Protein AF-A0A938ITG6-F1 (afdb_monomer_lite)

pLDDT: mean 88.33, std 10.06, range [36.25, 96.5]

Secondary structure (DSSP, 8-state):
------SS-----HHHHHTTTGGGGGGGSSSHHHHHHHHHHHTTPPP---SSPPP----S--HHHHHHHHHHHHHHHHHH-HHHHGGGGGSSHHHHHHHHHHHHHHTT--HHHHHHHHHHHHHHHHHHHHHHHHHTT----TTHHHHHHHHHHHHHHHHHHHHH--EEEETTEEEESHHHHHHH-

Foldseek 3Di:
DPDFQDDDDDDDDQVLQVVCVHQVQLVLAPHSRLSVRVSQVVVVHDDDDDPADDDDPPDDDDPVRVLLVLLLVLLRCCLSPVVVSVCQLVVALVVVLVVQLVVCVVVVHDPVSSVVSNVVSLCVVLVVVVVVCVVNVHDDDPCSSVVSVVVRVCSNVSSVSSVVAFWHADPNDIDGNVVSVVSND

Structure (mmCIF, N/CA/C/O backbone):
data_AF-A0A938ITG6-F1
#
_entry.id   AF-A0A938ITG6-F1
#
loop_
_atom_site.group_PDB
_atom_site.id
_atom_site.type_symbol
_atom_site.label_atom_id
_atom_site.label_alt_id
_atom_site.label_comp_id
_atom_site.label_asym_id
_atom_site.label_entity_id
_atom_site.label_seq_id
_atom_site.pdbx_PDB_ins_code
_atom_site.Cartn_x
_atom_site.Cartn_y
_atom_site.Cartn_z
_atom_site.occupancy
_atom_site.B_iso_or_equiv
_atom_site.auth_seq_id
_atom_site.auth_comp_id
_atom_site.auth_asym_id
_atom_site.auth_atom_id
_atom_site.pdbx_PDB_model_num
ATOM 1 N N . GLY A 1 1 ? -12.998 -14.782 5.469 1.00 57.75 1 GLY A N 1
ATOM 2 C CA . GLY A 1 1 ? -12.086 -14.212 4.440 1.00 57.75 1 GLY A CA 1
ATOM 3 C C . GLY A 1 1 ? -11.091 -13.277 5.109 1.00 57.75 1 GLY A C 1
ATOM 4 O O . GLY A 1 1 ? -11.413 -12.762 6.166 1.00 57.75 1 GLY A O 1
ATOM 5 N N . ALA A 1 2 ? -9.907 -13.019 4.542 1.00 73.38 2 ALA A N 1
ATOM 6 C CA . ALA A 1 2 ? -8.863 -12.203 5.196 1.00 73.38 2 ALA A CA 1
ATOM 7 C C . ALA A 1 2 ? -9.102 -10.674 5.137 1.00 73.38 2 ALA A C 1
ATOM 9 O O . ALA A 1 2 ? -8.156 -9.894 5.176 1.00 73.38 2 ALA A O 1
ATOM 10 N N . ALA A 1 3 ? -10.357 -10.229 5.028 1.00 77.19 3 ALA A N 1
ATOM 11 C CA . ALA A 1 3 ? -10.695 -8.816 4.894 1.00 77.19 3 ALA A CA 1
ATOM 12 C C . ALA A 1 3 ? -10.432 -8.039 6.192 1.00 77.19 3 ALA A C 1
ATOM 14 O O . ALA A 1 3 ? -10.557 -8.582 7.294 1.00 77.19 3 ALA A O 1
ATOM 15 N N . PHE A 1 4 ? -10.084 -6.766 6.042 1.00 83.12 4 PHE A N 1
ATOM 16 C CA . PHE A 1 4 ? -9.853 -5.819 7.128 1.00 83.12 4 PHE A CA 1
ATOM 17 C C . PHE A 1 4 ? -10.943 -4.758 7.088 1.00 83.12 4 PHE A C 1
ATOM 19 O O . PHE A 1 4 ? -11.393 -4.377 6.009 1.00 83.12 4 PHE A O 1
ATOM 26 N N . ALA A 1 5 ? -11.377 -4.292 8.254 1.00 82.38 5 ALA A N 1
ATOM 27 C CA . ALA A 1 5 ? -12.178 -3.085 8.314 1.00 82.38 5 ALA A CA 1
ATOM 28 C C . ALA A 1 5 ? -11.232 -1.926 8.001 1.00 82.38 5 ALA A C 1
ATOM 30 O O . ALA A 1 5 ? -10.166 -1.817 8.603 1.00 82.38 5 ALA A O 1
ATOM 31 N N . GLN A 1 6 ? -11.588 -1.123 7.006 1.00 77.56 6 GLN A N 1
ATOM 32 C CA . GLN A 1 6 ? -10.804 0.031 6.602 1.00 77.56 6 GLN A CA 1
ATOM 33 C C . GLN A 1 6 ? -11.742 1.053 5.977 1.00 77.56 6 GLN A C 1
ATOM 35 O O . GLN A 1 6 ? -12.472 0.749 5.033 1.00 77.56 6 GLN A O 1
ATOM 40 N N . GLY A 1 7 ? -11.693 2.284 6.473 1.00 75.31 7 GLY A N 1
ATOM 41 C CA . GLY A 1 7 ? -12.388 3.401 5.850 1.00 75.31 7 GLY A CA 1
ATOM 42 C C . GLY A 1 7 ? -13.207 4.238 6.817 1.00 75.31 7 GLY A C 1
ATOM 43 O O . GLY A 1 7 ? -13.329 3.952 7.998 1.00 75.31 7 GLY A O 1
ATOM 44 N N . LYS A 1 8 ? -13.772 5.312 6.266 1.00 80.44 8 LYS A N 1
ATOM 45 C CA . LYS A 1 8 ? -14.533 6.315 7.023 1.00 80.44 8 LYS A CA 1
ATOM 46 C C . LYS A 1 8 ? -15.928 5.842 7.432 1.00 80.44 8 LYS A C 1
ATOM 48 O O . LYS A 1 8 ? -16.526 6.426 8.321 1.00 80.44 8 LYS A O 1
ATOM 53 N N . ASN A 1 9 ? -16.456 4.837 6.735 1.00 85.25 9 ASN A N 1
ATOM 54 C CA . ASN A 1 9 ? -17.784 4.292 6.968 1.00 85.25 9 ASN A CA 1
ATOM 55 C C . ASN A 1 9 ? -17.637 2.819 7.323 1.00 85.25 9 ASN A C 1
ATOM 57 O O . ASN A 1 9 ? -17.220 2.015 6.491 1.00 85.25 9 ASN A O 1
ATOM 61 N N . MET A 1 10 ? -17.999 2.482 8.552 1.00 89.69 10 MET A N 1
ATOM 62 C CA . MET A 1 10 ? -18.002 1.121 9.062 1.00 89.69 10 MET A CA 1
ATOM 63 C C . MET A 1 10 ? -19.334 0.873 9.762 1.00 89.69 10 MET A C 1
ATOM 65 O O . MET A 1 10 ? -19.906 1.772 10.379 1.00 89.69 10 MET A O 1
ATOM 69 N N . MET A 1 11 ? -19.859 -0.339 9.615 1.00 90.44 11 MET A N 1
ATOM 70 C CA . MET A 1 11 ? -21.126 -0.743 10.213 1.00 90.44 11 MET A CA 1
ATOM 71 C C . MET A 1 11 ? -20.914 -2.022 11.003 1.00 90.44 11 MET A C 1
ATOM 73 O O . MET A 1 11 ? -20.311 -2.978 10.515 1.00 90.44 11 MET A O 1
ATOM 77 N N . TRP A 1 12 ? -21.468 -2.051 12.208 1.00 91.50 12 TRP A N 1
ATOM 78 C CA . TRP A 1 12 ? -21.420 -3.211 13.085 1.00 91.50 12 TRP A CA 1
ATOM 79 C C . TRP A 1 12 ? -22.831 -3.604 13.478 1.00 91.50 12 TRP A C 1
ATOM 81 O O . TRP A 1 12 ? -23.712 -2.762 13.668 1.00 91.50 12 TRP A O 1
ATOM 91 N N . ARG A 1 13 ? -23.037 -4.904 13.671 1.00 92.00 13 ARG A N 1
ATOM 92 C CA . ARG A 1 13 ? -24.202 -5.366 14.415 1.00 92.00 13 ARG A CA 1
ATOM 93 C C . ARG A 1 13 ? -23.997 -4.994 15.878 1.00 92.00 13 ARG A C 1
ATOM 95 O O . ARG A 1 13 ? -22.997 -5.387 16.476 1.00 92.00 13 ARG A O 1
ATOM 102 N N . ARG A 1 14 ? -24.939 -4.244 16.447 1.00 92.62 14 ARG A N 1
ATOM 103 C CA . ARG A 1 14 ? -24.841 -3.736 17.821 1.00 92.62 14 ARG A CA 1
ATOM 104 C C . ARG A 1 14 ? -24.547 -4.843 18.833 1.00 92.62 14 ARG A C 1
ATOM 106 O O . ARG A 1 14 ? -23.634 -4.700 19.631 1.00 92.62 14 ARG A O 1
ATOM 113 N N . ASP A 1 15 ? -25.250 -5.969 18.735 1.00 93.94 15 ASP A N 1
ATOM 114 C CA . ASP A 1 15 ? -25.055 -7.107 19.637 1.00 93.94 15 ASP A CA 1
ATOM 115 C C . ASP A 1 15 ? -23.641 -7.702 19.558 1.00 93.94 15 ASP A C 1
ATOM 117 O O . ASP A 1 15 ? -23.138 -8.216 20.551 1.00 93.94 15 ASP A O 1
ATOM 121 N N . VAL A 1 16 ? -22.988 -7.629 18.394 1.00 91.94 16 VAL A N 1
ATOM 122 C CA . VAL A 1 16 ? -21.605 -8.093 18.210 1.00 91.94 16 VAL A CA 1
ATOM 123 C C . VAL A 1 16 ? -20.624 -7.158 18.905 1.00 91.94 16 VAL A C 1
ATOM 125 O O . VAL A 1 16 ? -19.704 -7.626 19.573 1.00 91.94 16 VAL A O 1
ATOM 128 N N . LEU A 1 17 ? -20.821 -5.847 18.769 1.00 93.00 17 LEU A N 1
ATOM 129 C CA . LEU A 1 17 ? -19.950 -4.858 19.396 1.00 93.00 17 LEU A CA 1
ATOM 130 C C . LEU A 1 17 ? -20.136 -4.831 20.920 1.00 93.00 17 LEU A C 1
ATOM 132 O O . LEU A 1 17 ? -19.157 -4.780 21.658 1.00 93.00 17 LEU A O 1
ATOM 136 N N . ASP A 1 18 ? -21.375 -4.947 21.402 1.00 94.06 18 ASP A N 1
ATOM 137 C CA . ASP A 1 18 ? -21.689 -4.958 22.835 1.00 94.06 18 ASP A CA 1
ATOM 138 C C . ASP A 1 18 ? -21.016 -6.139 23.557 1.00 94.06 18 ASP A C 1
ATOM 140 O O . ASP A 1 18 ? -20.480 -5.962 24.651 1.00 94.06 18 ASP A O 1
ATOM 144 N N . ARG A 1 19 ? -20.925 -7.317 22.917 1.00 92.50 19 ARG A N 1
ATOM 145 C CA . ARG A 1 19 ? -20.178 -8.473 23.455 1.00 92.50 19 ARG A CA 1
ATOM 146 C C . ARG A 1 19 ? -18.682 -8.216 23.642 1.00 92.50 19 ARG A C 1
ATOM 148 O O . ARG A 1 19 ? -18.062 -8.889 24.457 1.00 92.50 19 ARG A O 1
ATOM 155 N N . ALA A 1 20 ? -18.110 -7.265 22.910 1.00 89.50 20 ALA A N 1
ATOM 156 C CA . ALA A 1 20 ? -16.701 -6.900 23.011 1.00 89.50 20 ALA A CA 1
ATOM 157 C C . ALA A 1 20 ? -16.428 -5.757 24.003 1.00 89.50 20 ALA A C 1
ATOM 159 O O . ALA A 1 20 ? -15.286 -5.328 24.124 1.00 89.50 20 ALA A O 1
ATOM 160 N N . GLY A 1 21 ? -17.452 -5.249 24.700 1.00 90.00 21 GLY A N 1
ATOM 161 C CA . GLY A 1 21 ? -17.341 -4.063 25.561 1.00 90.00 21 GLY A CA 1
ATOM 162 C C . GLY A 1 21 ? -17.923 -2.788 24.943 1.00 90.00 21 GLY A C 1
ATOM 163 O O . GLY A 1 21 ? -17.693 -1.686 25.449 1.00 90.00 21 GLY A O 1
ATOM 164 N N . GLY A 1 22 ? -18.693 -2.921 23.859 1.00 90.81 22 GLY A N 1
ATOM 165 C CA . GLY A 1 22 ? -19.350 -1.810 23.177 1.00 90.81 22 GLY A CA 1
ATOM 166 C C . GLY A 1 22 ? -18.358 -0.909 22.442 1.00 90.81 22 GLY A C 1
ATOM 167 O O . GLY A 1 22 ? -17.245 -1.307 22.111 1.00 90.81 22 GLY A O 1
ATOM 168 N N . ILE A 1 23 ? -18.751 0.343 22.202 1.00 89.94 23 ILE A N 1
ATOM 169 C CA . ILE A 1 23 ? -17.937 1.320 21.454 1.00 89.94 23 ILE A CA 1
ATOM 170 C C . ILE A 1 23 ? -16.557 1.543 22.095 1.00 89.94 23 ILE A C 1
ATOM 172 O O . ILE A 1 23 ? -15.587 1.784 21.386 1.00 89.94 23 ILE A O 1
ATOM 176 N N . ARG A 1 24 ? -16.434 1.406 23.423 1.00 89.56 24 ARG A N 1
ATOM 177 C CA . ARG A 1 24 ? -15.151 1.566 24.131 1.00 89.56 24 ARG A CA 1
ATOM 178 C C . ARG A 1 24 ? -14.096 0.554 23.690 1.00 89.56 24 ARG A C 1
ATOM 180 O O . ARG A 1 24 ? -12.917 0.877 23.731 1.00 89.56 24 ARG A O 1
ATOM 187 N N . ALA A 1 25 ? -14.508 -0.624 23.221 1.00 88.38 25 ALA A N 1
ATOM 188 C CA . ALA A 1 25 ? -13.594 -1.622 22.674 1.00 88.38 25 ALA A CA 1
ATOM 189 C C . ALA A 1 25 ? -12.814 -1.099 21.454 1.00 88.38 25 ALA A C 1
ATOM 191 O O . ALA A 1 25 ? -11.705 -1.555 21.189 1.00 88.38 25 ALA A O 1
ATOM 192 N N . LEU A 1 26 ? -13.368 -0.119 20.729 1.00 87.81 26 LEU A N 1
ATOM 193 C CA . LEU A 1 26 ? -12.733 0.482 19.556 1.00 87.81 26 LEU A CA 1
ATOM 194 C C . LEU A 1 26 ? -11.596 1.449 19.909 1.00 87.81 26 LEU A C 1
ATOM 196 O O . LEU A 1 26 ? -10.804 1.777 19.037 1.00 87.81 26 LEU A O 1
ATOM 200 N N . ALA A 1 27 ? -11.490 1.867 21.174 1.00 86.00 27 ALA A N 1
ATOM 201 C CA . ALA A 1 27 ? -10.390 2.698 21.664 1.00 86.00 27 ALA A CA 1
ATOM 202 C C . ALA A 1 27 ? -9.133 1.882 22.024 1.00 86.00 27 ALA A C 1
ATOM 204 O O . ALA A 1 27 ? -8.164 2.448 22.516 1.00 86.00 27 ALA A O 1
ATOM 205 N N . SER A 1 28 ? -9.152 0.560 21.810 1.00 83.81 28 SER A N 1
ATOM 206 C CA . SER A 1 28 ? -7.998 -0.318 22.054 1.00 83.81 28 SER A CA 1
ATOM 207 C C . SER A 1 28 ? -6.863 -0.133 21.046 1.00 83.81 28 SER A C 1
ATOM 209 O O . SER A 1 28 ? -5.771 -0.628 21.270 1.00 83.81 28 SER A O 1
ATOM 211 N N . GLU A 1 29 ? -7.093 0.574 19.942 1.00 83.81 29 GLU A N 1
ATOM 212 C CA . GLU A 1 29 ? -6.074 0.883 18.941 1.00 83.81 29 GLU A CA 1
ATOM 213 C C . GLU A 1 29 ? -6.141 2.375 18.601 1.00 83.81 29 GLU A C 1
ATOM 215 O O . GLU A 1 29 ? -7.201 2.991 18.715 1.00 83.81 29 GLU A O 1
ATOM 220 N N . ILE A 1 30 ? -5.042 2.942 18.085 1.00 81.06 30 ILE A N 1
ATOM 221 C CA . ILE A 1 30 ? -5.028 4.322 17.549 1.00 81.06 30 ILE A CA 1
ATOM 222 C C . ILE A 1 30 ? -6.084 4.486 16.454 1.00 81.06 30 ILE A C 1
ATOM 224 O O . ILE A 1 30 ? -6.691 5.546 16.303 1.00 81.06 30 ILE A O 1
ATOM 228 N N . ALA A 1 31 ? -6.267 3.434 15.657 1.00 84.25 31 ALA A N 1
ATOM 229 C CA . ALA A 1 31 ? -7.190 3.425 14.545 1.00 84.25 31 ALA A CA 1
ATOM 230 C C . ALA A 1 31 ? -8.410 2.549 14.877 1.00 84.25 31 ALA A C 1
ATOM 232 O O . ALA A 1 31 ? -8.313 1.353 15.139 1.00 84.25 31 ALA A O 1
ATOM 233 N N . GLU A 1 32 ? -9.595 3.148 14.850 1.00 87.19 32 GLU A N 1
ATOM 234 C CA . GLU A 1 32 ? -10.866 2.465 15.124 1.00 87.19 32 GLU A CA 1
ATOM 235 C C . GLU A 1 32 ? -11.149 1.290 14.165 1.00 87.19 32 GLU A C 1
ATOM 237 O O . GLU A 1 32 ? -11.828 0.323 14.526 1.00 87.19 32 GLU A O 1
ATOM 242 N N . ASP A 1 33 ? -10.611 1.338 12.946 1.00 90.00 33 ASP A N 1
ATOM 243 C CA . ASP A 1 33 ? -10.754 0.316 11.908 1.00 90.00 33 ASP A CA 1
ATOM 244 C C . ASP A 1 33 ? -9.882 -0.926 12.192 1.00 90.00 33 ASP A C 1
ATOM 246 O O . ASP A 1 33 ? -10.325 -2.079 12.071 1.00 90.00 33 ASP A O 1
ATOM 250 N N . ALA A 1 34 ? -8.678 -0.695 12.707 1.00 89.25 34 ALA A N 1
ATOM 251 C CA . ALA A 1 34 ? -7.806 -1.699 13.288 1.00 89.25 34 ALA A CA 1
ATOM 252 C C . ALA A 1 34 ? -8.474 -2.428 14.462 1.00 89.25 34 ALA A C 1
ATOM 254 O O . ALA A 1 34 ? -8.584 -3.663 14.436 1.00 89.25 34 ALA A O 1
ATOM 255 N N . ALA A 1 35 ? -8.977 -1.674 15.446 1.00 89.94 35 ALA A N 1
ATOM 256 C CA . ALA A 1 35 ? -9.655 -2.237 16.614 1.00 89.94 35 ALA A CA 1
ATOM 257 C C . ALA A 1 35 ? -10.883 -3.049 16.193 1.00 89.94 35 ALA A C 1
ATOM 259 O O . ALA A 1 35 ? -11.074 -4.182 16.634 1.00 89.94 35 ALA A O 1
ATOM 260 N N . SER A 1 36 ? -11.667 -2.522 15.250 1.00 91.12 36 SER A N 1
ATOM 261 C CA . SER A 1 36 ? -12.824 -3.215 14.679 1.00 91.12 36 SER A CA 1
ATOM 262 C C . SER A 1 36 ? -12.455 -4.565 14.081 1.00 91.12 36 SER A C 1
ATOM 264 O O . SER A 1 36 ? -13.123 -5.566 14.340 1.00 91.12 36 SER A O 1
ATOM 266 N N . THR A 1 37 ? -11.373 -4.621 13.305 1.00 91.00 37 THR A N 1
ATOM 267 C CA . THR A 1 37 ? -10.915 -5.877 12.707 1.00 91.00 37 THR A CA 1
ATOM 268 C C . THR A 1 37 ? -10.536 -6.896 13.779 1.00 91.00 37 THR A C 1
ATOM 270 O O . THR A 1 37 ? -10.945 -8.056 13.692 1.00 91.00 37 THR A O 1
ATOM 273 N N . LYS A 1 38 ? -9.780 -6.472 14.800 1.00 90.56 38 LYS A N 1
ATOM 274 C CA . LYS A 1 38 ? -9.336 -7.337 15.901 1.00 90.56 38 LYS A CA 1
ATOM 275 C C . LYS A 1 38 ? -10.526 -7.845 16.724 1.00 90.56 38 LYS A C 1
ATOM 277 O O . LYS A 1 38 ? -10.642 -9.050 16.927 1.00 90.56 38 LYS A O 1
ATOM 282 N N . VAL A 1 39 ? -11.464 -6.967 17.089 1.00 91.88 39 VAL A N 1
ATOM 283 C CA . VAL A 1 39 ? -12.685 -7.299 17.846 1.00 91.88 39 VAL A CA 1
ATOM 284 C C . VAL A 1 39 ? -13.570 -8.313 17.115 1.00 91.88 39 VAL A C 1
ATOM 286 O O . VAL A 1 39 ? -14.046 -9.273 17.723 1.00 91.88 39 VAL A O 1
ATOM 289 N N . ILE A 1 40 ? -13.800 -8.120 15.814 1.00 92.06 40 ILE A N 1
ATOM 290 C CA . ILE A 1 40 ? -14.649 -9.018 15.019 1.00 92.06 40 ILE A CA 1
ATOM 291 C C . ILE A 1 40 ? -13.981 -10.387 14.849 1.00 92.06 40 ILE A C 1
ATOM 293 O O . ILE A 1 40 ? -14.620 -11.418 15.073 1.00 92.06 40 ILE A O 1
ATOM 297 N N . ARG A 1 41 ? -12.680 -10.414 14.533 1.00 90.94 41 ARG A N 1
ATOM 298 C CA . ARG A 1 41 ? -11.931 -11.670 14.369 1.00 90.94 41 ARG A CA 1
ATOM 299 C C . ARG A 1 41 ? -11.774 -12.438 15.682 1.00 90.94 41 ARG A C 1
ATOM 301 O O . ARG A 1 41 ? -11.860 -13.662 15.663 1.00 90.94 41 ARG A O 1
ATOM 308 N N . ALA A 1 42 ? -11.614 -11.751 16.815 1.00 90.94 42 ALA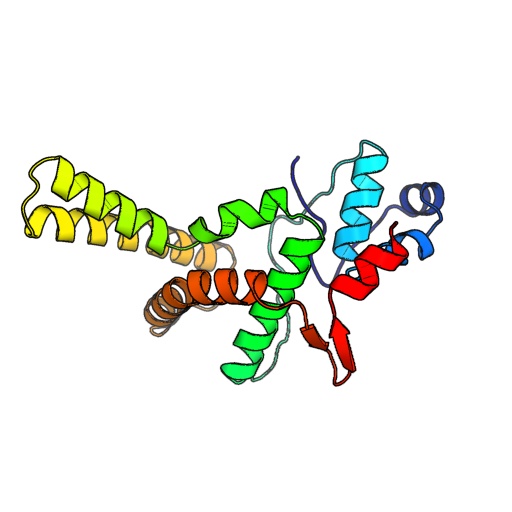 A N 1
ATOM 309 C CA . ALA A 1 42 ? -11.556 -12.382 18.136 1.00 90.94 42 ALA A CA 1
ATOM 310 C C . ALA A 1 42 ? -12.847 -13.145 18.489 1.00 90.94 42 ALA A C 1
ATOM 312 O O . ALA A 1 42 ? -12.807 -14.113 19.241 1.00 90.94 42 ALA A O 1
ATOM 313 N N . GLN A 1 43 ? -13.985 -12.757 17.902 1.00 92.31 43 GLN A N 1
ATOM 314 C CA . GLN A 1 43 ? -15.266 -13.459 18.036 1.00 92.31 43 GLN A CA 1
ATOM 315 C C . GLN A 1 43 ? -15.479 -14.555 16.973 1.00 92.31 43 GLN A C 1
ATOM 317 O O . GLN A 1 43 ? -16.592 -15.060 16.829 1.00 92.31 43 GLN A O 1
ATOM 322 N N . GLY A 1 44 ? -14.450 -14.908 16.194 1.00 91.38 44 GLY A N 1
ATOM 323 C CA . GLY A 1 44 ? -14.547 -15.898 15.116 1.00 91.38 44 GLY A CA 1
ATOM 324 C C . GLY A 1 44 ? -15.411 -15.445 13.934 1.00 91.38 44 GLY A C 1
ATOM 325 O O . GLY A 1 44 ? -15.868 -16.276 13.152 1.00 91.38 44 GLY A O 1
ATOM 326 N N . MET A 1 45 ? -15.670 -14.139 13.814 1.00 92.12 45 MET A N 1
ATOM 327 C CA . MET A 1 45 ? -16.484 -13.564 12.748 1.00 92.12 45 MET A CA 1
ATOM 328 C C . MET A 1 45 ? -15.619 -12.992 11.622 1.00 92.12 45 MET A C 1
ATOM 330 O O . MET A 1 45 ? -14.464 -12.607 11.811 1.00 92.12 45 MET A O 1
ATOM 334 N N . ASP A 1 46 ? -16.218 -12.904 10.436 1.00 90.62 46 ASP A N 1
ATOM 335 C CA . ASP A 1 46 ? -15.589 -12.345 9.244 1.00 90.62 46 ASP A CA 1
ATOM 336 C C . ASP A 1 46 ? -15.946 -10.865 9.061 1.00 90.62 46 ASP A C 1
ATOM 338 O O . ASP A 1 46 ? -17.113 -10.476 9.143 1.00 90.62 46 ASP A O 1
ATOM 342 N N . VAL A 1 47 ? -14.949 -10.056 8.700 1.00 90.88 47 VAL A N 1
ATOM 343 C CA . VAL A 1 47 ? -15.183 -8.714 8.153 1.00 90.88 47 VAL A CA 1
ATOM 344 C C . VAL A 1 47 ? -15.592 -8.840 6.683 1.00 90.88 47 VAL A C 1
ATOM 346 O O . VAL A 1 47 ? -15.043 -9.657 5.940 1.00 90.88 47 VAL A O 1
ATOM 349 N N . ARG A 1 48 ? -16.563 -8.033 6.247 1.00 90.31 48 ARG A N 1
ATOM 350 C CA . ARG A 1 48 ? -17.002 -7.953 4.849 1.00 90.31 48 ARG A CA 1
ATOM 351 C C . ARG A 1 48 ? -16.767 -6.547 4.314 1.00 90.31 48 ARG A C 1
ATOM 353 O O . ARG A 1 48 ? -17.086 -5.573 4.989 1.00 90.31 48 ARG A O 1
ATOM 360 N N . LEU A 1 49 ? -16.212 -6.474 3.110 1.00 88.69 49 LEU A N 1
ATOM 361 C CA . LEU A 1 49 ? -16.057 -5.239 2.352 1.00 88.69 49 LEU A CA 1
ATOM 362 C C . LEU A 1 49 ? -17.190 -5.135 1.336 1.00 88.69 49 LEU A C 1
ATOM 364 O O . LEU A 1 49 ? -17.708 -6.152 0.877 1.00 88.69 49 LEU A O 1
ATOM 368 N N . VAL A 1 50 ? -17.569 -3.904 1.011 1.00 89.00 50 VAL A N 1
ATOM 369 C CA . VAL A 1 50 ? -18.444 -3.625 -0.129 1.00 89.00 50 VAL A CA 1
ATOM 370 C C . VAL A 1 50 ? -17.724 -3.948 -1.438 1.00 89.00 50 VAL A C 1
ATOM 372 O O . VAL A 1 50 ? -16.498 -3.867 -1.506 1.00 89.00 50 VAL A O 1
ATOM 375 N N . ASP A 1 51 ? -18.487 -4.271 -2.481 1.00 88.25 51 ASP A N 1
ATOM 376 C CA . ASP A 1 51 ? -17.919 -4.678 -3.772 1.00 88.25 51 ASP A CA 1
ATOM 377 C C . ASP A 1 51 ? -17.217 -3.528 -4.510 1.00 88.25 51 ASP A C 1
ATOM 379 O O . ASP A 1 51 ? -16.313 -3.763 -5.308 1.00 88.25 51 ASP A O 1
ATOM 383 N N . MET A 1 52 ? -17.625 -2.283 -4.244 1.00 88.50 52 MET A N 1
ATOM 384 C CA . MET A 1 52 ? -17.140 -1.094 -4.944 1.00 88.50 52 MET A CA 1
ATOM 385 C C . MET A 1 52 ? -16.655 -0.019 -3.968 1.00 88.50 52 MET A C 1
ATOM 387 O O . MET A 1 52 ? -17.266 0.179 -2.914 1.00 88.50 52 MET A O 1
ATOM 391 N N . PRO A 1 53 ? -15.578 0.709 -4.311 1.00 87.12 53 PRO A N 1
ATOM 392 C CA . PRO A 1 53 ? -15.105 1.820 -3.502 1.00 87.12 53 PRO A CA 1
ATOM 393 C C . PRO A 1 53 ? -16.097 2.989 -3.535 1.00 87.12 53 PRO A C 1
ATOM 395 O O . PRO A 1 53 ? -16.760 3.242 -4.538 1.00 87.12 53 PRO A O 1
ATOM 398 N N . PHE A 1 54 ? -16.147 3.748 -2.440 1.00 85.38 54 PHE A N 1
ATOM 399 C CA . PHE A 1 54 ? -16.907 4.995 -2.364 1.00 85.38 54 PHE A CA 1
ATOM 400 C C . PHE A 1 54 ? -16.000 6.201 -2.591 1.00 85.38 54 PHE A C 1
ATOM 402 O O . PHE A 1 54 ? -14.887 6.264 -2.058 1.00 85.38 54 PHE A O 1
ATOM 409 N N . GLU A 1 55 ? -16.504 7.192 -3.324 1.00 82.56 55 GLU A N 1
ATOM 410 C CA . GLU A 1 55 ? -15.805 8.459 -3.510 1.00 82.56 55 GLU A CA 1
ATOM 411 C C . GLU A 1 55 ? -15.617 9.185 -2.176 1.00 82.56 55 GLU A C 1
ATOM 413 O O . GLU A 1 55 ? -16.529 9.299 -1.353 1.00 82.56 55 GLU A O 1
ATOM 418 N N . GLN A 1 56 ? -14.411 9.707 -1.965 1.00 83.50 56 GLN A N 1
ATOM 419 C CA . GLN A 1 56 ? -14.109 10.551 -0.821 1.00 83.50 56 GLN A CA 1
ATOM 420 C C . GLN A 1 56 ? -13.793 11.966 -1.309 1.00 83.50 56 GLN A C 1
ATOM 422 O O . GLN A 1 56 ? -12.798 12.148 -2.014 1.00 83.50 56 GLN A O 1
ATOM 427 N N . PRO A 1 57 ? -14.563 12.992 -0.905 1.00 82.31 57 PRO A N 1
ATOM 428 C CA . PRO A 1 57 ? -14.225 14.369 -1.228 1.00 82.31 57 PRO A CA 1
ATOM 429 C C . PRO A 1 57 ? -12.967 14.761 -0.445 1.00 82.31 57 PRO A C 1
ATOM 431 O O . PRO A 1 57 ? -12.996 14.926 0.775 1.00 82.31 57 PRO A O 1
ATOM 434 N N . LEU A 1 58 ? -11.833 14.854 -1.142 1.00 81.62 58 LEU A N 1
ATOM 435 C CA . LEU A 1 58 ? -10.538 15.191 -0.538 1.00 81.62 58 LEU A CA 1
ATOM 436 C C . LEU A 1 58 ? -10.149 16.660 -0.718 1.00 81.62 58 LEU A C 1
ATOM 438 O O . LEU A 1 58 ? -9.335 17.165 0.061 1.00 81.62 58 LEU A O 1
ATOM 442 N N . GLY A 1 59 ? -10.761 17.345 -1.688 1.00 88.56 59 GLY A N 1
ATOM 443 C CA . GLY A 1 59 ? -10.404 18.707 -2.071 1.00 88.56 59 GLY A CA 1
ATOM 444 C C . GLY A 1 59 ? -9.052 18.781 -2.786 1.00 88.56 59 GLY A C 1
ATOM 445 O O . GLY A 1 59 ? -8.483 17.768 -3.187 1.00 88.56 59 GLY A O 1
ATOM 446 N N . LYS A 1 60 ? -8.538 20.002 -2.960 1.00 89.69 60 LYS A N 1
ATOM 447 C CA . LYS A 1 60 ? -7.195 20.225 -3.512 1.00 89.69 60 LYS A CA 1
ATOM 448 C C . LYS A 1 60 ? -6.146 19.901 -2.455 1.00 89.69 60 LYS A C 1
ATOM 450 O O . LYS A 1 60 ? -6.302 20.299 -1.304 1.00 89.69 60 LYS A O 1
ATOM 455 N N . ARG A 1 61 ? -5.091 19.203 -2.867 1.00 91.31 61 ARG A N 1
ATOM 456 C CA . ARG A 1 61 ? -4.007 18.751 -1.996 1.00 91.31 61 ARG A CA 1
ATOM 457 C C . ARG A 1 61 ? -2.668 18.961 -2.676 1.00 91.31 61 ARG A C 1
ATOM 459 O O . ARG A 1 61 ? -2.539 18.811 -3.890 1.00 91.31 61 ARG A O 1
ATOM 466 N N . THR A 1 62 ? -1.683 19.349 -1.887 1.00 93.50 62 THR A N 1
ATOM 467 C CA . THR A 1 62 ? -0.289 19.453 -2.305 1.00 93.50 62 THR A CA 1
ATOM 468 C C . THR A 1 62 ? 0.376 18.077 -2.265 1.00 93.50 62 THR A C 1
ATOM 470 O O . THR A 1 62 ? -0.038 17.191 -1.519 1.00 93.50 62 THR A O 1
ATOM 473 N N . ALA A 1 63 ? 1.464 17.900 -3.021 1.00 91.62 63 ALA A N 1
ATOM 474 C CA . ALA A 1 63 ? 2.223 16.646 -3.015 1.00 91.62 63 ALA A CA 1
ATOM 475 C C . ALA A 1 63 ? 2.730 16.266 -1.610 1.00 91.62 63 ALA A C 1
ATOM 477 O O . ALA A 1 63 ? 2.761 15.089 -1.258 1.00 91.62 63 ALA A O 1
ATOM 478 N N . ARG A 1 64 ? 3.077 17.265 -0.784 1.00 92.38 64 ARG A N 1
ATOM 479 C CA . ARG A 1 64 ? 3.498 17.055 0.606 1.00 92.38 64 ARG A CA 1
ATOM 480 C C . ARG A 1 64 ? 2.363 16.505 1.465 1.00 92.38 64 ARG A C 1
ATOM 482 O O . ARG A 1 64 ? 2.599 15.593 2.244 1.00 92.38 64 ARG A O 1
ATOM 489 N N . GLU A 1 65 ? 1.153 17.041 1.330 1.00 92.19 65 GLU A N 1
ATOM 490 C CA . GLU A 1 65 ? -0.002 16.555 2.095 1.00 92.19 65 GLU A CA 1
ATOM 491 C C . GLU A 1 65 ? -0.354 15.110 1.736 1.00 92.19 65 GLU A C 1
ATOM 493 O O . GLU A 1 65 ? -0.635 14.318 2.635 1.00 92.19 65 GLU A O 1
ATOM 498 N N . GLU A 1 66 ? -0.286 14.750 0.451 1.00 92.19 66 GLU A N 1
ATOM 499 C CA . GLU A 1 66 ? -0.505 13.367 0.017 1.00 92.19 66 GLU A CA 1
ATOM 500 C C . GLU A 1 66 ? 0.591 12.432 0.531 1.00 92.19 66 GLU A C 1
ATOM 502 O O . GLU A 1 66 ? 0.285 11.386 1.104 1.00 92.19 66 GLU A O 1
ATOM 507 N N . TYR A 1 67 ? 1.864 12.827 0.422 1.00 92.81 67 TYR A N 1
ATOM 508 C CA . TYR A 1 67 ? 2.977 12.046 0.966 1.00 92.81 67 TYR A CA 1
ATOM 509 C C . TYR A 1 67 ? 2.816 11.807 2.474 1.00 92.81 67 TYR A C 1
ATOM 511 O O . TYR A 1 67 ? 2.802 10.659 2.920 1.00 92.81 67 TYR A O 1
ATOM 519 N N . SER A 1 68 ? 2.614 12.873 3.259 1.00 91.81 68 SER A N 1
ATOM 520 C CA . SER A 1 68 ? 2.433 12.779 4.713 1.00 91.81 68 SER A CA 1
ATOM 521 C C . SER A 1 68 ? 1.245 11.895 5.086 1.00 91.81 68 SER A C 1
ATOM 523 O O . SER A 1 68 ? 1.303 11.141 6.058 1.00 91.81 68 SER A O 1
ATOM 525 N N . ARG A 1 69 ? 0.162 11.953 4.304 1.00 91.00 69 ARG A N 1
ATOM 526 C CA . ARG A 1 69 ? -0.995 11.080 4.493 1.00 91.00 69 ARG A CA 1
ATOM 527 C C . ARG A 1 69 ? -0.630 9.616 4.261 1.00 91.00 69 ARG A C 1
ATOM 529 O O . ARG A 1 69 ? -0.964 8.791 5.107 1.00 91.00 69 ARG A O 1
ATOM 536 N N . HIS A 1 70 ? 0.018 9.283 3.148 1.00 92.38 70 HIS A N 1
ATOM 537 C CA . HIS A 1 70 ? 0.377 7.900 2.829 1.00 92.38 70 HIS A CA 1
ATOM 538 C C . HIS A 1 70 ? 1.349 7.301 3.845 1.00 92.38 70 HIS A C 1
ATOM 540 O O . HIS A 1 70 ? 1.120 6.191 4.325 1.00 92.38 70 HIS A O 1
ATOM 546 N N . VAL A 1 71 ? 2.369 8.061 4.240 1.00 93.25 71 VAL A N 1
ATOM 547 C CA . VAL A 1 71 ? 3.326 7.653 5.272 1.00 93.25 71 VAL A CA 1
ATOM 548 C C . VAL A 1 71 ? 2.635 7.399 6.611 1.00 93.25 71 VAL A C 1
ATOM 550 O O . VAL A 1 71 ? 2.881 6.370 7.237 1.00 93.25 71 VAL A O 1
ATOM 553 N N . ARG A 1 72 ? 1.703 8.265 7.031 1.00 92.06 72 ARG A N 1
ATOM 554 C CA . ARG A 1 72 ? 0.914 8.027 8.250 1.00 92.06 72 ARG A CA 1
ATOM 555 C C . ARG A 1 72 ? 0.180 6.687 8.194 1.00 92.06 72 ARG A C 1
ATOM 557 O O . ARG A 1 72 ? 0.242 5.914 9.143 1.00 92.06 72 ARG A O 1
ATOM 564 N N . TRP A 1 73 ? -0.487 6.388 7.079 1.00 90.88 73 TRP A N 1
ATOM 565 C CA . TRP A 1 73 ? -1.169 5.102 6.898 1.00 90.88 73 TRP A CA 1
ATOM 566 C C . TRP A 1 73 ? -0.204 3.912 6.849 1.00 90.88 73 TRP A C 1
ATOM 568 O O . TRP A 1 73 ? -0.564 2.825 7.293 1.00 90.88 73 TRP A O 1
ATOM 578 N N . ALA A 1 74 ? 1.010 4.079 6.324 1.00 92.88 74 ALA A N 1
ATOM 579 C CA . ALA A 1 74 ? 2.037 3.041 6.370 1.00 92.88 74 ALA A CA 1
ATOM 580 C C . ALA A 1 74 ? 2.485 2.753 7.812 1.00 92.88 74 ALA A C 1
ATOM 582 O O . ALA A 1 74 ? 2.494 1.596 8.221 1.00 92.88 74 ALA A O 1
ATOM 583 N N . ARG A 1 75 ? 2.732 3.792 8.617 1.00 92.38 75 ARG A N 1
ATOM 584 C CA . ARG A 1 75 ? 3.106 3.654 10.036 1.00 92.38 75 ARG A CA 1
ATOM 585 C C . ARG A 1 75 ? 2.011 2.988 10.870 1.00 92.38 75 ARG A C 1
ATOM 587 O O . ARG A 1 75 ? 2.309 2.068 11.629 1.00 92.38 75 ARG A O 1
ATOM 594 N N . LEU A 1 76 ? 0.749 3.388 10.674 1.00 90.00 76 LEU A N 1
ATOM 595 C CA . LEU A 1 76 ? -0.400 2.756 11.337 1.00 90.00 76 LEU A CA 1
ATOM 596 C C . LEU A 1 76 ? -0.510 1.270 10.975 1.00 90.00 76 LEU A C 1
ATOM 598 O O . LEU A 1 76 ? -0.608 0.427 11.860 1.00 90.00 76 LEU A O 1
ATOM 602 N N . ARG A 1 77 ? -0.425 0.921 9.683 1.00 91.31 77 ARG A N 1
ATOM 603 C CA . ARG A 1 77 ? -0.490 -0.485 9.244 1.00 91.31 77 ARG A CA 1
ATOM 604 C C . ARG A 1 77 ? 0.671 -1.317 9.781 1.00 91.31 77 ARG A C 1
ATOM 606 O O . ARG A 1 77 ? 0.441 -2.453 10.191 1.00 91.31 77 ARG A O 1
ATOM 613 N N . ARG A 1 78 ? 1.881 -0.750 9.828 1.00 91.94 78 ARG A N 1
ATOM 614 C CA . ARG A 1 78 ? 3.060 -1.399 10.413 1.00 91.94 78 ARG A CA 1
ATOM 615 C C . ARG A 1 78 ? 2.835 -1.764 11.879 1.00 91.94 78 ARG A C 1
ATOM 617 O O . ARG A 1 78 ? 3.144 -2.889 12.248 1.00 91.94 78 ARG A O 1
ATOM 624 N N . ALA A 1 79 ? 2.295 -0.862 12.694 1.00 88.88 79 ALA A N 1
ATOM 625 C CA . ALA A 1 79 ? 2.070 -1.161 14.109 1.00 88.88 79 ALA A CA 1
ATOM 626 C C . ALA A 1 79 ? 0.863 -2.060 14.359 1.00 88.88 79 ALA A C 1
ATOM 628 O O . ALA A 1 79 ? 0.937 -2.988 15.157 1.00 88.88 79 ALA A O 1
ATOM 629 N N . THR A 1 80 ? -0.243 -1.847 13.650 1.00 87.50 80 THR A N 1
ATOM 630 C CA . THR A 1 80 ? -1.434 -2.663 13.878 1.00 87.50 80 THR A CA 1
ATOM 631 C C . THR A 1 80 ? -1.276 -4.089 13.343 1.00 87.50 80 THR A C 1
ATOM 633 O O . THR A 1 80 ? -1.692 -5.048 13.999 1.00 87.50 80 THR A O 1
ATOM 636 N N . PHE A 1 81 ? -0.729 -4.243 12.133 1.00 89.12 81 PHE A N 1
ATOM 637 C CA . PHE A 1 81 ? -0.658 -5.518 11.415 1.00 89.12 81 PHE A CA 1
ATOM 638 C C . PHE A 1 81 ? 0.750 -5.767 10.848 1.00 89.12 81 PHE A C 1
ATOM 640 O O . PHE A 1 81 ? 0.897 -5.935 9.634 1.00 89.12 81 PHE A O 1
ATOM 647 N N . PRO A 1 82 ? 1.792 -5.873 11.694 1.00 89.56 82 PRO A N 1
ATOM 648 C CA . PRO A 1 82 ? 3.189 -5.933 11.253 1.00 89.56 82 PRO A CA 1
ATOM 649 C C . PRO A 1 82 ? 3.457 -7.067 10.260 1.00 89.56 82 PRO A C 1
ATOM 651 O O . PRO A 1 82 ? 4.083 -6.852 9.226 1.00 89.56 82 PRO A O 1
ATOM 654 N N . ALA A 1 83 ? 2.902 -8.258 10.504 1.00 90.44 83 ALA A N 1
ATOM 655 C CA . ALA A 1 83 ? 3.053 -9.402 9.602 1.00 90.44 83 ALA A CA 1
ATOM 656 C C . ALA A 1 83 ? 2.459 -9.161 8.198 1.00 90.44 83 ALA A C 1
ATOM 658 O O . ALA A 1 83 ? 2.966 -9.703 7.220 1.00 90.44 83 ALA A O 1
ATOM 659 N N . HIS A 1 84 ? 1.408 -8.340 8.090 1.00 90.06 84 HIS A N 1
ATOM 660 C CA . HIS A 1 84 ? 0.801 -7.966 6.806 1.00 90.06 84 HIS A CA 1
ATOM 661 C C . HIS A 1 84 ? 1.509 -6.770 6.166 1.00 90.06 84 HIS A C 1
ATOM 663 O O . HIS A 1 84 ? 1.443 -6.608 4.952 1.00 90.06 84 HIS A O 1
ATOM 669 N N . TYR A 1 85 ? 2.209 -5.967 6.969 1.00 91.12 85 TYR A N 1
ATOM 670 C CA . TYR A 1 85 ? 2.993 -4.839 6.493 1.00 91.12 85 TYR A CA 1
ATOM 671 C C . TYR A 1 85 ? 4.311 -5.271 5.830 1.00 91.12 85 TYR A C 1
ATOM 673 O O . TYR A 1 85 ? 4.694 -4.696 4.820 1.00 91.12 85 TYR A O 1
ATOM 681 N N . VAL A 1 86 ? 4.996 -6.305 6.336 1.00 90.81 86 VAL A N 1
ATOM 682 C CA . VAL A 1 86 ? 6.272 -6.805 5.769 1.00 90.81 86 VAL A CA 1
ATOM 683 C C . VAL A 1 86 ? 6.256 -6.996 4.239 1.00 90.81 86 VAL A C 1
ATOM 685 O O . VAL A 1 86 ? 7.170 -6.491 3.582 1.00 90.81 86 VAL A O 1
ATOM 688 N N . PRO A 1 87 ? 5.265 -7.679 3.629 1.00 91.19 87 PRO A N 1
ATOM 689 C CA . PRO A 1 87 ? 5.248 -7.870 2.178 1.00 91.19 87 PRO A CA 1
ATOM 690 C C . PRO A 1 87 ? 4.950 -6.590 1.379 1.00 91.19 87 PRO A C 1
ATOM 692 O O . PRO A 1 87 ? 5.082 -6.605 0.158 1.00 91.19 87 PRO A O 1
ATOM 695 N N . GLU A 1 88 ? 4.585 -5.471 2.015 1.00 91.75 88 GLU A N 1
ATOM 696 C CA . GLU A 1 88 ? 4.204 -4.248 1.299 1.00 91.75 88 GLU A CA 1
ATOM 697 C C . GLU A 1 88 ? 5.334 -3.605 0.499 1.00 91.75 88 GLU A C 1
ATOM 699 O O . GLU A 1 88 ? 5.051 -2.863 -0.443 1.00 91.75 88 GLU A O 1
ATOM 704 N N . PHE A 1 89 ? 6.600 -3.915 0.796 1.00 87.06 89 PHE A N 1
ATOM 705 C CA . PHE A 1 89 ? 7.715 -3.469 -0.047 1.00 87.06 89 PHE A CA 1
ATOM 706 C C . PHE A 1 89 ? 7.557 -3.950 -1.508 1.00 87.06 89 PHE A C 1
ATOM 708 O O . PHE A 1 89 ? 8.123 -3.354 -2.426 1.00 87.06 89 PHE A O 1
ATOM 715 N N . MET A 1 90 ? 6.751 -4.998 -1.728 1.00 89.94 90 MET A N 1
ATOM 716 C CA . MET A 1 90 ? 6.434 -5.582 -3.031 1.00 89.94 90 MET A CA 1
ATOM 717 C C . MET A 1 90 ? 5.137 -5.047 -3.664 1.00 89.94 90 MET A C 1
ATOM 719 O O . MET A 1 90 ? 4.776 -5.509 -4.741 1.00 89.94 90 MET A O 1
ATOM 723 N N . ASN A 1 91 ? 4.423 -4.096 -3.043 1.00 87.31 91 ASN A N 1
ATOM 724 C CA . ASN A 1 91 ? 3.115 -3.623 -3.534 1.00 87.31 91 ASN A CA 1
ATOM 725 C C . ASN A 1 91 ? 3.173 -2.826 -4.852 1.00 87.31 91 ASN A C 1
ATOM 727 O O . ASN A 1 91 ? 2.133 -2.597 -5.463 1.00 87.31 91 ASN A O 1
ATOM 731 N N . GLY A 1 92 ? 4.354 -2.376 -5.279 1.00 88.62 92 GLY A N 1
ATOM 732 C CA . GLY A 1 92 ? 4.559 -1.702 -6.566 1.00 88.62 92 GLY A CA 1
ATOM 733 C C . GLY A 1 92 ? 5.285 -2.584 -7.581 1.00 88.62 92 GLY A C 1
ATOM 734 O O . GLY A 1 92 ? 5.774 -3.667 -7.258 1.00 88.62 92 GLY A O 1
ATOM 735 N N . SER A 1 93 ? 5.456 -2.089 -8.810 1.00 91.62 93 SER A N 1
ATOM 736 C CA . SER A 1 93 ? 6.218 -2.826 -9.832 1.00 91.62 93 SER A CA 1
ATOM 737 C C . SER A 1 93 ? 7.717 -2.945 -9.529 1.00 91.62 93 SER A C 1
ATOM 739 O O . SER A 1 93 ? 8.383 -3.792 -10.118 1.00 91.62 93 SER A O 1
ATOM 741 N N . PHE A 1 94 ? 8.255 -2.150 -8.594 1.00 88.12 94 PHE A N 1
ATOM 742 C CA . PHE A 1 94 ? 9.689 -2.081 -8.294 1.00 88.12 94 PHE A CA 1
ATOM 743 C C . PHE A 1 94 ? 10.320 -3.452 -8.015 1.00 88.12 94 PHE A C 1
ATOM 745 O O . PHE A 1 94 ? 11.277 -3.834 -8.687 1.00 88.12 94 PHE A O 1
ATOM 752 N N . ALA A 1 95 ? 9.768 -4.219 -7.068 1.00 91.56 95 ALA A N 1
ATOM 753 C CA . ALA A 1 95 ? 10.313 -5.529 -6.711 1.00 91.56 95 ALA A CA 1
ATOM 754 C C . ALA A 1 95 ? 10.255 -6.505 -7.898 1.00 91.56 95 ALA A C 1
ATOM 756 O O . ALA A 1 95 ? 11.230 -7.204 -8.173 1.00 91.56 95 ALA A O 1
ATOM 757 N N . ALA A 1 96 ? 9.144 -6.508 -8.642 1.00 93.75 96 ALA A N 1
ATOM 758 C CA . ALA A 1 96 ? 8.980 -7.349 -9.823 1.00 93.75 96 ALA A CA 1
ATOM 759 C C . ALA A 1 96 ? 9.992 -6.994 -10.924 1.00 93.75 96 ALA A C 1
ATOM 761 O O . ALA A 1 96 ? 10.608 -7.890 -11.494 1.00 93.75 96 ALA A O 1
ATOM 762 N N . ILE A 1 97 ? 10.209 -5.702 -11.187 1.00 93.56 97 ILE A N 1
ATOM 763 C CA . ILE A 1 97 ? 11.177 -5.220 -12.180 1.00 93.56 97 ILE A CA 1
ATOM 764 C C . ILE A 1 97 ? 12.597 -5.627 -11.791 1.00 93.56 97 ILE A C 1
ATOM 766 O O . ILE A 1 97 ? 13.310 -6.185 -12.620 1.00 93.56 97 ILE A O 1
ATOM 770 N N . VAL A 1 98 ? 13.007 -5.383 -10.542 1.00 92.88 98 VAL A N 1
ATOM 771 C CA . VAL A 1 98 ? 14.363 -5.709 -10.072 1.00 92.88 98 VAL A CA 1
ATOM 772 C C . VAL A 1 98 ? 14.617 -7.212 -10.150 1.00 92.88 98 VAL A C 1
ATOM 774 O O . VAL A 1 98 ? 15.633 -7.633 -10.700 1.00 92.88 98 VAL A O 1
ATOM 777 N N . LEU A 1 99 ? 13.684 -8.030 -9.656 1.00 94.88 99 LEU A N 1
ATOM 778 C CA . LEU A 1 99 ? 13.816 -9.488 -9.687 1.00 94.88 99 LEU A CA 1
ATOM 779 C C . LEU A 1 99 ? 13.763 -10.041 -11.115 1.00 94.88 99 LEU A C 1
ATOM 781 O O . LEU A 1 99 ? 14.538 -10.934 -11.449 1.00 94.88 99 LEU A O 1
ATOM 785 N N . GLY A 1 100 ? 12.894 -9.499 -11.971 1.00 95.44 100 GLY A N 1
ATOM 786 C CA . GLY A 1 100 ? 12.793 -9.888 -13.376 1.00 95.44 100 GLY A CA 1
ATOM 787 C C . GLY A 1 100 ? 14.048 -9.533 -14.175 1.00 95.44 100 GLY A C 1
ATOM 788 O O . GLY A 1 100 ? 14.553 -10.362 -14.930 1.00 95.44 100 GLY A O 1
ATOM 789 N N . ALA A 1 101 ? 14.595 -8.332 -13.971 1.00 94.44 101 ALA A N 1
ATOM 790 C CA . ALA A 1 101 ? 15.851 -7.906 -14.582 1.00 94.44 101 ALA A CA 1
ATOM 791 C C . ALA A 1 101 ? 17.032 -8.755 -14.092 1.00 94.44 101 ALA A C 1
ATOM 793 O O . ALA A 1 101 ? 17.839 -9.207 -14.902 1.00 94.44 101 ALA A O 1
ATOM 794 N N . TYR A 1 102 ? 17.100 -9.027 -12.785 1.00 95.69 102 TYR A N 1
ATOM 795 C CA . TYR A 1 102 ? 18.111 -9.908 -12.205 1.00 95.69 102 TYR A CA 1
ATOM 796 C C . TYR A 1 102 ? 18.034 -11.321 -12.796 1.00 95.69 102 TYR A C 1
ATOM 798 O O . TYR A 1 102 ? 19.043 -11.848 -13.254 1.00 95.69 102 TYR A O 1
ATOM 806 N N . ALA A 1 103 ? 16.838 -11.910 -12.871 1.00 96.31 103 ALA A N 1
ATOM 807 C CA . ALA A 1 103 ? 16.638 -13.226 -13.470 1.00 96.31 103 ALA A CA 1
ATOM 808 C C . ALA A 1 103 ? 17.055 -13.262 -14.948 1.00 96.31 103 ALA A C 1
ATOM 810 O O . ALA A 1 103 ? 17.690 -14.221 -15.377 1.00 96.31 103 ALA A O 1
ATOM 811 N N . ALA A 1 104 ? 16.755 -12.211 -15.717 1.00 95.12 104 ALA A N 1
ATOM 812 C CA . ALA A 1 104 ? 17.182 -12.113 -17.110 1.00 95.12 104 ALA A CA 1
ATOM 813 C C . ALA A 1 104 ? 18.714 -12.111 -17.242 1.00 95.12 104 ALA A C 1
ATOM 815 O O . ALA A 1 104 ? 19.235 -12.798 -18.113 1.00 95.12 104 ALA A O 1
ATOM 816 N N . VAL A 1 105 ? 19.436 -11.410 -16.361 1.00 94.94 105 VAL A N 1
ATOM 817 C CA . VAL A 1 105 ? 20.911 -11.424 -16.343 1.00 94.94 105 VAL A CA 1
ATOM 818 C C . VAL A 1 105 ? 21.457 -12.801 -15.956 1.00 94.94 105 VAL A C 1
ATOM 820 O O . VAL A 1 105 ? 22.374 -13.293 -16.603 1.00 94.94 105 VAL A O 1
ATOM 823 N N . GLN A 1 106 ? 20.875 -13.451 -14.944 1.00 96.50 106 GLN A N 1
ATOM 824 C CA . GLN A 1 106 ? 21.319 -14.774 -14.478 1.00 96.50 106 GLN A CA 1
ATOM 825 C C . GLN A 1 106 ? 21.090 -15.900 -15.497 1.00 96.50 106 GLN A C 1
ATOM 827 O O . GLN A 1 106 ? 21.694 -16.961 -15.375 1.00 96.50 106 GLN A O 1
ATOM 832 N N . LEU A 1 107 ? 20.214 -15.680 -16.476 1.00 95.56 107 LEU A N 1
ATOM 833 C CA . LEU A 1 107 ? 19.927 -16.605 -17.573 1.00 95.56 107 LEU A CA 1
ATOM 834 C C . LEU A 1 107 ? 20.659 -16.209 -18.868 1.00 95.56 107 LEU A C 1
ATOM 836 O O . LEU A 1 107 ? 20.172 -16.503 -19.959 1.00 95.56 107 LEU A O 1
ATOM 840 N N . ASP A 1 108 ? 21.786 -15.501 -18.748 1.00 93.88 108 ASP A N 1
ATO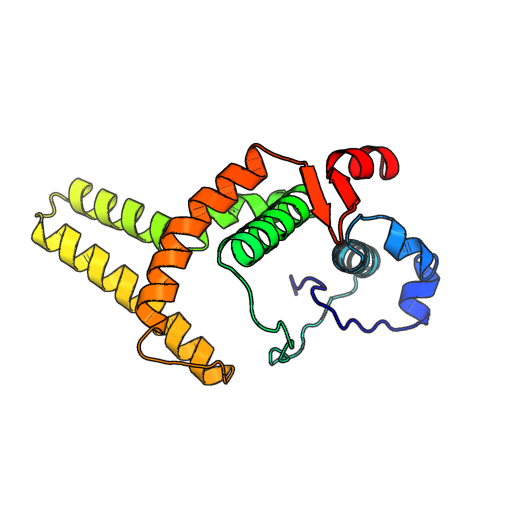M 841 C CA . ASP A 1 108 ? 22.613 -15.015 -19.862 1.00 93.88 108 ASP A CA 1
ATOM 842 C C . ASP A 1 108 ? 21.837 -14.143 -20.871 1.00 93.88 108 ASP A C 1
ATOM 844 O O . ASP A 1 108 ? 22.139 -14.076 -22.067 1.00 93.88 108 ASP A O 1
ATOM 848 N N . GLY A 1 109 ? 20.803 -13.450 -20.388 1.00 92.06 109 GLY A N 1
ATOM 849 C CA . GLY A 1 109 ? 19.984 -12.548 -21.179 1.00 92.06 109 GLY A CA 1
ATOM 850 C C . GLY A 1 109 ? 20.751 -11.294 -21.587 1.00 92.06 109 GLY A C 1
ATOM 851 O O . GLY A 1 109 ? 21.419 -10.638 -20.789 1.00 92.06 109 GLY A O 1
ATOM 852 N N . SER A 1 110 ? 20.602 -10.915 -22.852 1.00 95.44 110 SER A N 1
ATOM 853 C CA . SER A 1 110 ? 21.149 -9.661 -23.371 1.00 95.44 110 SER A CA 1
ATOM 854 C C . SER A 1 110 ? 20.422 -8.433 -22.800 1.00 95.44 110 SER A C 1
ATOM 856 O O . SER A 1 110 ? 19.336 -8.532 -22.223 1.00 95.44 110 SER A O 1
ATOM 858 N N . ILE A 1 111 ? 20.968 -7.235 -23.033 1.00 94.94 111 ILE A N 1
ATOM 859 C CA . ILE A 1 111 ? 20.324 -5.980 -22.613 1.00 94.94 111 ILE A CA 1
ATOM 860 C C . ILE A 1 111 ? 18.910 -5.809 -23.196 1.00 94.94 111 ILE A C 1
ATOM 862 O O . ILE A 1 111 ? 18.031 -5.259 -22.534 1.00 94.94 111 ILE A O 1
ATOM 866 N N . SER A 1 112 ? 18.655 -6.327 -24.403 1.00 95.94 112 SER A N 1
ATOM 867 C CA . SER A 1 112 ? 17.319 -6.297 -25.007 1.00 95.94 112 SER A CA 1
ATOM 868 C C . SER A 1 112 ? 16.356 -7.252 -24.303 1.00 95.94 112 SER A C 1
ATOM 870 O O . SER A 1 112 ? 15.182 -6.922 -24.155 1.00 95.94 112 SER A O 1
ATOM 872 N N . THR A 1 113 ? 16.845 -8.386 -23.795 1.00 95.62 113 THR A N 1
ATOM 873 C CA . THR A 1 113 ? 16.067 -9.318 -22.967 1.00 95.62 113 THR A CA 1
ATOM 874 C C . THR A 1 113 ? 15.647 -8.656 -21.656 1.00 95.62 113 THR A C 1
ATOM 876 O O . THR A 1 113 ? 14.470 -8.695 -21.302 1.00 95.62 113 THR A O 1
ATOM 879 N N . VAL A 1 114 ? 16.574 -7.977 -20.970 1.00 95.75 114 VAL A N 1
ATOM 880 C CA . VAL A 1 114 ? 16.278 -7.224 -19.737 1.00 95.75 114 VAL A CA 1
ATOM 881 C C . VAL A 1 114 ? 15.246 -6.119 -19.998 1.00 95.75 114 VAL A C 1
ATOM 883 O O . VAL A 1 114 ? 14.274 -5.982 -19.249 1.00 95.75 114 VAL A O 1
ATOM 886 N N . ALA A 1 115 ? 15.418 -5.356 -21.083 1.00 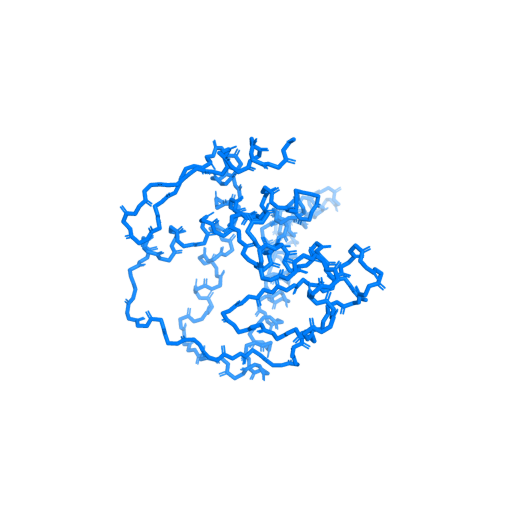95.62 115 ALA A N 1
ATOM 887 C CA . ALA A 1 115 ? 14.490 -4.296 -21.478 1.00 95.62 115 ALA A CA 1
ATOM 888 C C . ALA A 1 115 ? 13.092 -4.838 -21.817 1.00 95.62 115 ALA A C 1
ATOM 890 O O . ALA A 1 115 ? 12.085 -4.250 -21.413 1.00 95.62 115 ALA A O 1
ATOM 891 N N . LEU A 1 116 ? 13.021 -5.974 -22.516 1.00 96.50 116 LEU A N 1
ATOM 892 C CA . LEU A 1 116 ? 11.768 -6.643 -22.855 1.00 96.50 116 LEU A CA 1
ATOM 893 C C . LEU A 1 116 ? 11.031 -7.107 -21.595 1.00 96.50 116 LEU A C 1
ATOM 895 O O . LEU A 1 116 ? 9.865 -6.765 -21.421 1.00 96.50 116 LEU A O 1
ATOM 899 N N . VAL A 1 117 ? 11.708 -7.827 -20.693 1.00 96.00 117 VAL A N 1
ATOM 900 C CA . VAL A 1 117 ? 11.114 -8.311 -19.433 1.00 96.00 117 VAL A CA 1
ATOM 901 C C . VAL A 1 117 ? 10.598 -7.146 -18.593 1.00 96.00 117 VAL A C 1
ATOM 903 O O .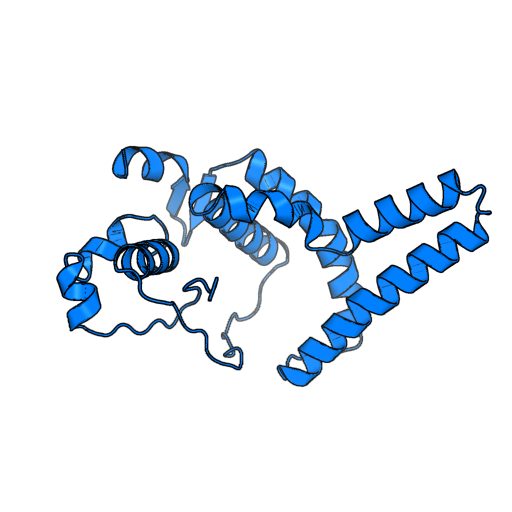 VAL A 1 117 ? 9.452 -7.166 -18.148 1.00 96.00 117 VAL A O 1
ATOM 906 N N . THR A 1 118 ? 11.405 -6.096 -18.440 1.00 94.06 118 THR A N 1
ATOM 907 C CA . THR A 1 118 ? 11.017 -4.889 -17.696 1.00 94.06 118 THR A CA 1
ATOM 908 C C . THR A 1 118 ? 9.761 -4.254 -18.291 1.00 94.06 118 THR A C 1
ATOM 910 O O . THR A 1 118 ? 8.811 -3.952 -17.571 1.00 94.06 118 THR A O 1
ATOM 913 N N . THR A 1 119 ? 9.725 -4.105 -19.617 1.00 94.44 119 THR A N 1
ATOM 914 C CA . THR A 1 119 ? 8.590 -3.513 -20.336 1.00 94.44 119 THR A CA 1
ATOM 915 C C . THR A 1 119 ? 7.322 -4.349 -20.166 1.00 94.44 119 THR A C 1
ATOM 917 O O . THR A 1 119 ? 6.256 -3.795 -19.903 1.00 94.44 119 THR A O 1
ATOM 920 N N . LEU A 1 120 ? 7.431 -5.677 -20.265 1.00 96.00 120 LEU A N 1
ATOM 921 C CA . LEU A 1 120 ? 6.303 -6.590 -20.072 1.00 96.00 120 LEU A CA 1
ATOM 922 C C . LEU A 1 120 ? 5.743 -6.513 -18.649 1.00 96.00 120 LEU A C 1
ATOM 924 O O . LEU A 1 120 ? 4.524 -6.484 -18.485 1.00 96.00 120 LEU A O 1
ATOM 928 N N . ILE A 1 121 ? 6.604 -6.433 -17.631 1.00 95.31 121 ILE A N 1
ATOM 929 C CA . ILE A 1 121 ? 6.183 -6.297 -16.228 1.00 95.31 121 ILE A CA 1
ATOM 930 C C . ILE A 1 121 ? 5.438 -4.978 -16.017 1.00 95.31 121 ILE A C 1
ATOM 932 O O . ILE A 1 121 ? 4.313 -4.988 -15.517 1.00 95.31 121 ILE A O 1
ATOM 936 N N . VAL A 1 122 ? 6.030 -3.855 -16.440 1.00 93.31 122 VAL A N 1
ATOM 937 C CA . VAL A 1 122 ? 5.418 -2.523 -16.311 1.00 93.31 122 VAL A CA 1
ATOM 938 C C . VAL A 1 122 ? 4.064 -2.487 -17.011 1.00 93.31 122 VAL A C 1
ATOM 940 O O . VAL A 1 122 ? 3.069 -2.090 -16.410 1.00 93.31 122 VAL A O 1
ATOM 943 N N . PHE A 1 123 ? 3.999 -2.958 -18.259 1.00 93.62 123 PHE A N 1
ATOM 944 C CA . PHE A 1 123 ? 2.763 -2.946 -19.032 1.00 93.62 123 PHE A CA 1
ATOM 945 C C . PHE A 1 123 ? 1.679 -3.833 -18.411 1.00 93.62 123 PHE A C 1
ATOM 947 O O . PHE A 1 123 ? 0.518 -3.436 -18.364 1.00 93.62 123 PHE A O 1
ATOM 954 N N . SER A 1 124 ? 2.049 -5.008 -17.897 1.00 94.56 124 SER A N 1
ATOM 955 C CA . SER A 1 124 ? 1.096 -5.936 -17.281 1.00 94.56 124 SER A CA 1
ATOM 956 C C . SER A 1 124 ? 0.513 -5.372 -15.986 1.00 94.56 124 SER A C 1
ATOM 958 O O . SER A 1 124 ? -0.704 -5.375 -15.807 1.00 94.56 124 SER A O 1
ATOM 960 N N . LEU A 1 125 ? 1.367 -4.848 -15.101 1.00 94.25 125 LEU A N 1
ATOM 961 C CA . LEU A 1 125 ? 0.938 -4.325 -13.803 1.00 94.25 125 LEU A CA 1
ATOM 962 C C . LEU A 1 125 ? 0.173 -3.009 -13.957 1.00 94.25 125 LEU A C 1
ATOM 964 O O . LEU A 1 125 ? -0.972 -2.908 -13.518 1.00 94.25 125 LEU A O 1
ATOM 968 N N . HIS A 1 126 ? 0.742 -2.024 -14.659 1.00 94.31 126 HIS A N 1
ATOM 969 C CA . HIS A 1 126 ? 0.066 -0.738 -14.866 1.00 94.31 126 HIS A CA 1
ATOM 970 C C . HIS A 1 126 ? -1.181 -0.892 -15.737 1.00 94.31 126 HIS A C 1
ATOM 972 O O . HIS A 1 126 ? -2.181 -0.224 -15.492 1.00 94.31 126 HIS A O 1
ATOM 978 N N . GLY A 1 127 ? -1.171 -1.800 -16.716 1.00 94.62 127 GLY A N 1
ATOM 979 C CA . GLY A 1 127 ? -2.348 -2.121 -17.522 1.00 94.62 127 GLY A CA 1
ATOM 980 C C . GLY A 1 127 ? -3.487 -2.702 -16.683 1.00 94.62 127 GLY A C 1
ATOM 981 O O . GLY A 1 127 ? -4.627 -2.249 -16.809 1.00 94.62 127 GLY A O 1
ATOM 982 N N . GLY A 1 128 ? -3.176 -3.645 -15.787 1.00 94.62 128 GLY A N 1
ATOM 983 C CA . GLY A 1 128 ? -4.140 -4.214 -14.844 1.00 94.62 128 GLY A CA 1
ATOM 984 C C . GLY A 1 128 ? -4.731 -3.164 -13.906 1.00 94.62 128 GLY A C 1
ATOM 985 O O . GLY A 1 128 ? -5.939 -3.137 -13.684 1.00 94.62 128 GLY A O 1
ATOM 986 N N . GLU A 1 129 ? -3.912 -2.238 -13.419 1.00 94.25 129 GLU A N 1
ATOM 987 C CA . GLU A 1 129 ? -4.378 -1.154 -12.558 1.00 94.25 129 GLU A CA 1
ATOM 988 C C . GLU A 1 129 ? -5.224 -0.112 -13.280 1.00 94.25 129 GLU A C 1
ATOM 990 O O . GLU A 1 129 ? -6.235 0.337 -12.746 1.00 94.25 129 GLU A O 1
ATOM 995 N N . ILE A 1 130 ? -4.851 0.265 -14.503 1.00 95.19 130 ILE A N 1
ATOM 996 C CA . ILE A 1 130 ? -5.672 1.152 -15.329 1.00 95.19 130 ILE A CA 1
ATOM 997 C C . ILE A 1 130 ? -7.016 0.476 -15.623 1.00 95.19 130 ILE A C 1
ATOM 999 O O . ILE A 1 130 ? -8.055 1.136 -15.618 1.00 95.19 130 ILE A O 1
ATOM 1003 N N . TRP A 1 131 ? -7.020 -0.835 -15.872 1.00 96.12 131 TRP A N 1
ATOM 1004 C CA . TRP A 1 131 ? -8.253 -1.594 -16.055 1.00 96.12 131 TRP A CA 1
ATOM 1005 C C . TRP A 1 131 ? -9.098 -1.626 -14.776 1.00 96.12 131 TRP A C 1
ATOM 1007 O O . TRP A 1 131 ? -10.289 -1.326 -14.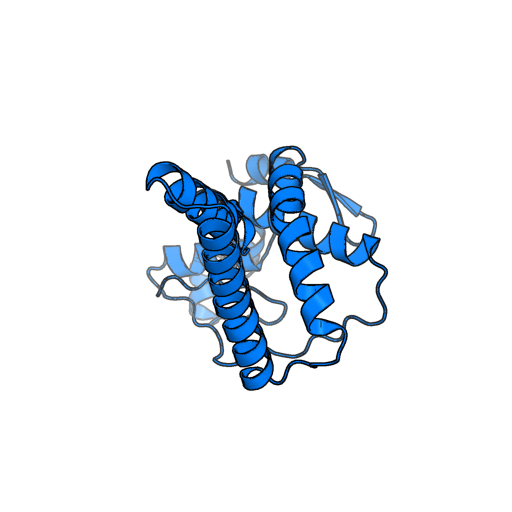837 1.00 96.12 131 TRP A O 1
ATOM 1017 N N . LEU A 1 132 ? -8.488 -1.873 -13.615 1.00 94.19 132 LEU A N 1
ATOM 1018 C CA . LEU A 1 132 ? -9.167 -1.802 -12.320 1.00 94.19 132 LEU A CA 1
ATOM 1019 C C . LEU A 1 132 ? -9.744 -0.405 -12.062 1.00 94.19 132 LEU A C 1
ATOM 1021 O O . LEU A 1 132 ? -10.900 -0.281 -11.672 1.00 94.19 132 LEU A O 1
ATOM 1025 N N . ALA A 1 133 ? -8.979 0.651 -12.334 1.00 94.06 133 ALA A N 1
ATOM 1026 C CA . ALA A 1 133 ? -9.437 2.029 -12.215 1.00 94.06 133 ALA A CA 1
ATOM 1027 C C . ALA A 1 133 ? -10.647 2.305 -13.123 1.00 94.06 133 ALA A C 1
ATOM 1029 O O . ALA A 1 133 ? -11.584 2.969 -12.687 1.00 94.06 133 ALA A O 1
ATOM 1030 N N . ARG A 1 134 ? -10.687 1.736 -14.341 1.00 94.62 134 ARG A N 1
ATOM 1031 C CA . ARG A 1 134 ? -11.880 1.795 -15.207 1.00 94.62 134 ARG A CA 1
ATOM 1032 C C . ARG A 1 134 ? -13.081 1.094 -14.588 1.00 94.62 134 ARG A C 1
ATOM 1034 O O . ARG A 1 134 ? -14.161 1.673 -14.588 1.00 94.62 134 ARG A O 1
ATOM 1041 N N . VAL A 1 135 ? -12.902 -0.125 -14.076 1.00 95.06 135 VAL A N 1
ATOM 1042 C CA . VAL A 1 135 ? -13.980 -0.899 -13.436 1.00 95.06 135 VAL A CA 1
ATOM 1043 C C . VAL A 1 135 ? -14.529 -0.152 -12.220 1.00 95.06 135 VAL A C 1
ATOM 1045 O O . VAL A 1 135 ? -15.740 -0.041 -12.071 1.00 95.06 135 VAL A O 1
ATOM 1048 N N . CYS A 1 136 ? -13.646 0.430 -11.406 1.00 93.19 136 CYS A N 1
ATOM 1049 C CA . CYS A 1 136 ? -13.993 1.212 -10.221 1.00 93.19 136 CYS A CA 1
ATOM 1050 C C . CYS A 1 136 ? -14.553 2.614 -10.525 1.00 93.19 136 CYS A C 1
ATOM 1052 O O . CYS A 1 136 ? -14.908 3.328 -9.591 1.00 93.19 136 CYS A O 1
ATOM 1054 N N . GLY A 1 137 ? -14.610 3.034 -11.795 1.00 92.19 137 GLY A N 1
ATOM 1055 C CA . GLY A 1 137 ? -15.082 4.367 -12.184 1.00 92.19 137 GLY A CA 1
ATOM 1056 C C . GLY A 1 137 ? -14.147 5.512 -11.777 1.00 92.19 137 GLY A C 1
ATOM 1057 O O . GLY A 1 137 ? -14.582 6.655 -11.670 1.00 92.19 137 GLY A O 1
ATOM 1058 N N . PHE A 1 138 ? -12.865 5.231 -11.534 1.00 91.94 138 PHE A N 1
ATOM 1059 C CA . PHE A 1 138 ? -11.888 6.252 -11.165 1.00 91.94 138 PHE A CA 1
ATOM 1060 C C . PHE A 1 138 ? -11.508 7.130 -12.366 1.00 91.94 138 PHE A C 1
ATOM 1062 O O . PHE A 1 138 ? -11.476 6.651 -13.504 1.00 91.94 138 PHE A O 1
ATOM 1069 N N . PRO A 1 139 ? -11.191 8.418 -12.136 1.00 89.94 139 PRO A N 1
ATOM 1070 C CA . PRO A 1 139 ? -10.797 9.321 -13.205 1.00 89.94 139 PRO A CA 1
ATOM 1071 C C . PRO A 1 139 ? -9.492 8.855 -13.853 1.00 89.94 139 PRO A C 1
ATOM 1073 O O . PRO A 1 139 ? -8.488 8.619 -13.179 1.00 89.94 139 PRO A O 1
ATOM 1076 N N . LEU A 1 140 ? -9.517 8.760 -15.181 1.00 94.69 140 LEU A N 1
ATOM 1077 C CA . LEU A 1 140 ? -8.369 8.407 -16.004 1.00 94.69 140 LEU A CA 1
ATOM 1078 C C . LEU A 1 140 ? -8.122 9.509 -17.020 1.00 94.69 140 LE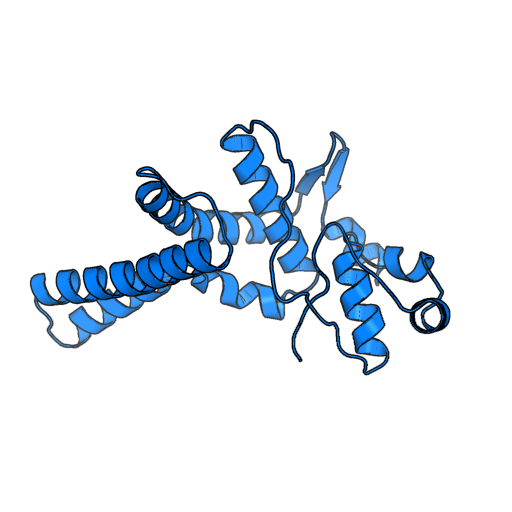U A C 1
ATOM 1080 O O . LEU A 1 140 ? -8.994 9.840 -17.822 1.00 94.69 140 LEU A O 1
ATOM 1084 N N . ASP A 1 141 ? -6.917 10.054 -16.992 1.00 95.00 141 ASP A N 1
ATOM 1085 C CA . ASP A 1 141 ? -6.470 11.087 -17.910 1.00 95.00 141 ASP A CA 1
ATOM 1086 C C . ASP A 1 141 ? -5.066 10.757 -18.437 1.00 95.00 141 ASP A C 1
ATOM 1088 O O . ASP A 1 141 ? -4.465 9.725 -18.129 1.00 95.00 141 ASP A O 1
ATOM 1092 N N . TRP A 1 142 ? -4.519 11.644 -19.264 1.00 94.12 142 TRP A N 1
ATOM 1093 C CA . TRP A 1 142 ? -3.171 11.482 -19.808 1.00 94.12 142 TRP A CA 1
ATOM 1094 C C . TRP A 1 142 ? -2.073 11.515 -18.728 1.00 94.12 142 TRP A C 1
ATOM 1096 O O . TRP A 1 142 ? -0.940 11.126 -19.007 1.00 94.12 142 TRP A O 1
ATOM 1106 N N . ARG A 1 143 ? -2.382 11.973 -17.506 1.00 94.69 143 ARG A N 1
ATOM 1107 C CA . ARG A 1 143 ? -1.447 12.026 -16.375 1.00 94.69 143 ARG A CA 1
ATOM 1108 C C . ARG A 1 143 ? -1.390 10.701 -15.631 1.00 94.69 143 ARG A C 1
ATOM 1110 O O . ARG A 1 143 ? -0.392 10.456 -14.960 1.00 94.69 143 ARG A O 1
ATOM 1117 N N . THR A 1 144 ? -2.407 9.844 -15.754 1.00 94.00 144 THR A N 1
ATOM 1118 C CA . THR A 1 144 ? -2.470 8.560 -15.044 1.00 94.00 144 THR A CA 1
ATOM 1119 C C . THR A 1 144 ? -1.194 7.723 -15.199 1.00 94.00 144 THR A C 1
ATOM 1121 O O . THR A 1 144 ? -0.660 7.321 -14.168 1.00 94.00 144 THR A O 1
ATOM 1124 N N . PRO A 1 145 ? -0.629 7.496 -16.404 1.00 91.12 145 PRO A N 1
ATOM 1125 C CA . PRO A 1 145 ? 0.586 6.686 -16.532 1.00 91.12 145 PRO A CA 1
ATOM 1126 C C . PRO A 1 145 ? 1.771 7.269 -15.750 1.00 91.12 145 PRO A C 1
ATOM 1128 O O . PRO A 1 145 ? 2.494 6.544 -15.073 1.00 91.12 145 PRO A O 1
ATOM 1131 N N . PHE A 1 146 ? 1.931 8.595 -15.773 1.00 92.50 146 PHE A N 1
ATOM 1132 C CA . PHE A 1 146 ? 2.977 9.279 -15.013 1.00 92.50 146 PHE A CA 1
ATOM 1133 C C . PHE A 1 146 ? 2.732 9.192 -13.504 1.00 92.50 146 PHE A C 1
ATOM 1135 O O . PHE A 1 146 ? 3.670 8.982 -12.739 1.00 92.50 146 PHE A O 1
ATOM 1142 N N . ALA A 1 147 ? 1.475 9.310 -13.069 1.00 92.81 147 ALA A N 1
ATOM 1143 C CA . ALA A 1 147 ? 1.107 9.168 -11.665 1.00 92.81 147 ALA A CA 1
ATOM 1144 C C . ALA A 1 147 ? 1.409 7.757 -11.135 1.00 92.81 147 ALA A C 1
ATOM 1146 O O . ALA A 1 147 ? 1.929 7.631 -10.028 1.00 92.81 147 ALA A O 1
ATOM 1147 N N . LEU A 1 148 ? 1.154 6.713 -11.933 1.00 93.38 148 LEU A N 1
ATOM 1148 C CA . LEU A 1 148 ? 1.496 5.328 -11.588 1.00 93.38 148 LEU A CA 1
ATOM 1149 C C . LEU A 1 148 ? 3.009 5.135 -11.439 1.00 93.38 148 LEU A C 1
ATOM 1151 O O . LEU A 1 148 ? 3.451 4.550 -10.454 1.00 93.38 148 LEU A O 1
ATOM 1155 N N . MET A 1 149 ? 3.811 5.690 -12.353 1.00 91.31 149 MET A N 1
ATOM 1156 C CA . MET A 1 149 ? 5.276 5.639 -12.255 1.00 91.31 149 MET A CA 1
ATOM 1157 C C . MET A 1 149 ? 5.798 6.355 -11.006 1.00 91.31 149 MET A C 1
ATOM 1159 O O . MET A 1 149 ? 6.612 5.801 -10.270 1.00 91.31 149 MET A O 1
ATOM 1163 N N . VAL A 1 150 ? 5.320 7.576 -10.742 1.00 92.75 150 VAL A N 1
ATOM 1164 C CA . VAL A 1 150 ? 5.707 8.333 -9.541 1.00 92.75 150 VAL A CA 1
ATOM 1165 C C . VAL A 1 150 ? 5.327 7.559 -8.286 1.00 92.75 150 VAL A C 1
ATOM 1167 O O . VAL A 1 150 ? 6.147 7.420 -7.383 1.00 92.75 150 VAL A O 1
ATOM 1170 N N . ARG A 1 151 ? 4.110 7.014 -8.233 1.00 92.81 151 ARG A N 1
ATOM 1171 C CA . ARG A 1 151 ? 3.662 6.202 -7.104 1.00 92.81 151 ARG A CA 1
ATOM 1172 C C . ARG A 1 151 ? 4.567 4.987 -6.900 1.00 92.81 151 ARG A C 1
ATOM 1174 O O . ARG A 1 151 ? 4.996 4.760 -5.776 1.00 92.81 151 ARG A O 1
ATOM 1181 N N . ASP A 1 152 ? 4.893 4.244 -7.953 1.00 92.44 152 ASP A N 1
ATOM 1182 C CA . ASP A 1 152 ? 5.736 3.047 -7.853 1.00 92.44 152 ASP A CA 1
ATOM 1183 C C . ASP A 1 152 ? 7.146 3.346 -7.340 1.00 92.44 152 ASP A C 1
ATOM 1185 O O . ASP A 1 152 ? 7.703 2.546 -6.591 1.00 92.44 152 ASP A O 1
ATOM 1189 N N . LEU A 1 153 ? 7.703 4.510 -7.680 1.00 90.12 153 LEU A N 1
ATOM 1190 C CA . LEU A 1 153 ? 8.977 4.972 -7.124 1.00 90.12 153 LEU A CA 1
ATOM 1191 C C . LEU A 1 153 ? 8.851 5.405 -5.660 1.00 90.12 153 LEU A C 1
ATOM 1193 O O . LEU A 1 153 ? 9.789 5.239 -4.883 1.00 90.12 153 LEU A O 1
ATOM 1197 N N . MET A 1 154 ? 7.707 5.969 -5.272 1.00 93.25 154 MET A N 1
ATOM 1198 C CA . MET A 1 154 ? 7.477 6.446 -3.907 1.00 93.25 154 MET A CA 1
ATOM 1199 C C . MET A 1 154 ? 7.117 5.330 -2.928 1.00 93.25 154 MET A C 1
ATOM 1201 O O . MET A 1 154 ? 7.426 5.466 -1.750 1.00 93.25 154 MET A O 1
ATOM 1205 N N . LEU A 1 155 ? 6.505 4.229 -3.373 1.00 93.69 155 LEU A N 1
ATOM 1206 C CA . LEU A 1 155 ? 6.093 3.136 -2.484 1.00 93.69 155 LEU A CA 1
ATOM 1207 C C . LEU A 1 155 ? 7.261 2.552 -1.658 1.00 93.69 155 LEU A C 1
ATOM 1209 O O . LEU A 1 155 ? 7.118 2.493 -0.436 1.00 93.69 155 LEU A O 1
ATOM 1213 N N . PRO A 1 156 ? 8.433 2.204 -2.238 1.00 92.69 156 PRO A N 1
ATOM 1214 C CA . PRO A 1 156 ? 9.590 1.762 -1.453 1.00 92.69 156 PRO A CA 1
ATOM 1215 C C . PRO A 1 156 ? 10.110 2.833 -0.487 1.00 92.69 156 PRO A C 1
ATOM 1217 O O . PRO A 1 156 ? 10.512 2.515 0.629 1.00 92.69 156 PRO A O 1
ATOM 1220 N N . VAL A 1 157 ? 10.072 4.107 -0.892 1.00 93.25 157 VAL A N 1
ATOM 1221 C CA . VAL A 1 157 ? 10.503 5.233 -0.048 1.00 93.25 157 VAL A CA 1
ATOM 1222 C C . VAL A 1 157 ? 9.587 5.366 1.166 1.00 93.25 157 VAL A C 1
ATOM 1224 O O . VAL A 1 157 ? 10.073 5.413 2.289 1.00 93.25 157 VAL A O 1
ATOM 1227 N N . MET A 1 158 ? 8.268 5.354 0.957 1.00 94.19 158 MET A N 1
ATOM 1228 C CA . MET A 1 158 ? 7.273 5.405 2.031 1.00 94.19 158 MET A CA 1
ATOM 1229 C C . MET A 1 158 ? 7.352 4.177 2.942 1.00 94.19 158 MET A C 1
ATOM 1231 O O . MET A 1 158 ? 7.155 4.300 4.149 1.00 94.19 158 MET A O 1
ATOM 1235 N N . PHE A 1 159 ? 7.651 3.003 2.375 1.00 94.00 159 PHE A N 1
ATOM 1236 C CA . PHE A 1 159 ? 7.838 1.775 3.140 1.00 94.00 159 PHE A CA 1
ATOM 1237 C C . PHE A 1 159 ? 9.013 1.900 4.116 1.00 94.00 159 PHE A C 1
ATOM 1239 O O . PHE A 1 159 ? 8.852 1.619 5.302 1.00 94.00 159 PHE A O 1
ATOM 1246 N N . ILE A 1 160 ? 10.167 2.367 3.626 1.00 93.19 160 ILE A N 1
ATOM 1247 C CA . ILE A 1 160 ? 11.369 2.603 4.438 1.00 93.19 160 ILE A CA 1
ATOM 1248 C C . ILE A 1 160 ? 11.129 3.725 5.454 1.00 93.19 160 ILE A C 1
ATOM 1250 O O . ILE A 1 160 ? 11.487 3.576 6.618 1.00 93.19 160 ILE A O 1
ATOM 1254 N N . ASP A 1 161 ? 10.490 4.822 5.048 1.00 93.44 161 ASP A N 1
ATOM 1255 C CA . ASP A 1 161 ? 10.153 5.941 5.934 1.00 93.44 161 ASP A CA 1
ATOM 1256 C C . ASP A 1 161 ? 9.339 5.468 7.145 1.00 93.44 161 ASP A C 1
ATOM 1258 O O . ASP A 1 161 ? 9.689 5.747 8.290 1.00 93.44 161 ASP A O 1
ATOM 1262 N N . ALA A 1 162 ? 8.309 4.659 6.903 1.00 92.44 162 ALA A N 1
ATOM 1263 C CA . ALA A 1 162 ? 7.499 4.088 7.965 1.00 92.44 162 ALA A CA 1
ATOM 1264 C C . ALA A 1 162 ? 8.219 3.004 8.782 1.00 92.44 162 ALA A C 1
ATOM 1266 O O . ALA A 1 162 ? 7.753 2.688 9.868 1.00 92.44 162 ALA A O 1
ATOM 1267 N N . LEU A 1 163 ? 9.335 2.431 8.315 1.00 89.62 163 LEU A N 1
ATOM 1268 C CA . LEU A 1 163 ? 10.184 1.567 9.146 1.00 89.62 163 LEU A CA 1
ATOM 1269 C C . LEU A 1 163 ? 11.083 2.374 10.088 1.00 89.62 163 LEU A C 1
ATOM 1271 O O . LEU A 1 163 ? 11.348 1.911 11.192 1.00 89.62 163 LEU A O 1
ATOM 1275 N N . ILE A 1 164 ? 11.539 3.552 9.661 1.00 90.69 164 ILE A N 1
ATOM 1276 C CA . ILE A 1 164 ? 12.486 4.385 10.416 1.00 90.69 164 ILE A CA 1
ATOM 1277 C C . ILE A 1 164 ? 11.769 5.279 11.435 1.00 90.69 164 ILE A C 1
ATOM 1279 O O . ILE A 1 164 ? 12.307 5.521 12.513 1.00 90.69 164 ILE A O 1
ATOM 1283 N N . TYR A 1 165 ? 10.579 5.780 11.095 1.00 88.00 165 TYR A N 1
ATOM 1284 C CA . TYR A 1 165 ? 9.886 6.811 11.866 1.00 88.00 165 TYR A CA 1
ATOM 1285 C C . TYR A 1 165 ? 8.519 6.362 12.378 1.00 88.00 165 TYR A C 1
ATOM 1287 O O . TYR A 1 165 ? 7.735 5.753 11.646 1.00 88.00 165 TYR A O 1
ATOM 1295 N N . ASP A 1 166 ? 8.197 6.800 13.597 1.00 84.88 166 ASP A N 1
ATOM 1296 C CA . ASP A 1 166 ? 6.946 6.473 14.293 1.00 84.88 166 ASP A CA 1
ATOM 1297 C C . ASP A 1 166 ? 6.028 7.699 14.465 1.00 84.88 166 ASP A C 1
ATOM 1299 O O . ASP A 1 166 ? 4.826 7.543 14.679 1.00 84.88 166 ASP A O 1
ATOM 1303 N N . ASP A 1 167 ? 6.561 8.915 14.308 1.00 84.62 167 ASP A N 1
ATOM 1304 C CA . ASP A 1 167 ? 5.881 10.165 14.680 1.00 84.62 167 ASP A CA 1
ATOM 1305 C C . ASP A 1 167 ? 5.231 10.860 13.488 1.00 84.62 167 ASP A C 1
ATOM 1307 O O . ASP A 1 167 ? 5.875 11.098 12.465 1.00 84.62 167 ASP A O 1
ATOM 1311 N N . PHE A 1 168 ? 3.964 11.247 13.601 1.00 82.06 168 PHE A N 1
ATOM 1312 C CA . PHE A 1 168 ? 3.222 11.943 12.552 1.00 82.06 168 PHE A CA 1
ATOM 1313 C C . PHE A 1 168 ? 2.304 13.033 13.110 1.00 82.06 168 PHE A C 1
ATOM 1315 O O . PHE A 1 168 ? 1.880 12.999 14.256 1.00 82.06 168 PHE A O 1
ATOM 1322 N N . VAL A 1 169 ? 1.928 13.989 12.256 1.00 80.00 169 VAL A N 1
ATOM 1323 C CA . VAL A 1 169 ? 0.963 15.041 12.609 1.00 80.00 169 VAL A CA 1
ATOM 1324 C C . VAL A 1 169 ? -0.423 14.690 12.062 1.00 80.00 169 VAL A C 1
ATOM 1326 O O . VAL A 1 169 ? -0.589 14.418 10.865 1.00 80.00 169 VAL A O 1
ATOM 1329 N N . TRP A 1 170 ? -1.449 14.730 12.913 1.00 76.38 170 TRP A N 1
ATOM 1330 C CA . TRP A 1 170 ? -2.851 14.559 12.527 1.00 76.38 170 TRP A CA 1
ATOM 1331 C C . TRP A 1 170 ? -3.713 15.712 13.046 1.00 76.38 170 TRP A C 1
ATOM 1333 O O . TRP A 1 170 ? -3.772 15.973 14.238 1.00 76.38 170 TRP A O 1
ATOM 1343 N N . HIS A 1 171 ? -4.360 16.447 12.132 1.00 74.50 171 HIS A N 1
ATOM 1344 C CA . HIS A 1 171 ? -5.156 17.646 12.451 1.00 74.50 171 HIS A CA 1
ATOM 1345 C C . HIS A 1 171 ? -4.431 18.687 13.328 1.00 74.50 171 HIS A C 1
ATOM 1347 O O . HIS A 1 171 ? -5.064 19.418 14.080 1.00 74.50 171 HIS A O 1
ATOM 1353 N N . GLY A 1 172 ? -3.104 18.785 13.193 1.00 78.75 172 GLY A N 1
ATOM 1354 C CA . GLY A 1 172 ? -2.273 19.701 13.979 1.00 78.75 172 GLY A CA 1
ATOM 1355 C C . GLY A 1 172 ? -1.828 19.150 15.336 1.00 78.75 172 GLY A C 1
ATOM 1356 O O . GLY A 1 172 ? -1.047 19.814 16.005 1.00 78.75 172 GLY A O 1
ATOM 1357 N N . ALA A 1 173 ? -2.267 17.950 15.722 1.00 79.38 173 ALA A N 1
ATOM 1358 C CA . ALA A 1 173 ? -1.754 17.237 16.884 1.00 79.38 173 ALA A CA 1
ATOM 1359 C C . ALA A 1 173 ? -0.590 16.324 16.476 1.00 79.38 173 ALA A C 1
ATOM 1361 O O . ALA A 1 173 ? -0.703 15.562 15.511 1.00 79.38 173 ALA A O 1
ATOM 1362 N N . GLU A 1 174 ? 0.523 16.414 17.198 1.00 81.25 174 GLU A N 1
ATOM 1363 C CA . GLU A 1 174 ? 1.621 15.452 17.104 1.00 81.25 174 GLU A CA 1
ATOM 1364 C C . GLU A 1 174 ? 1.186 14.136 17.751 1.00 81.25 174 GLU A C 1
ATOM 1366 O O . GLU A 1 174 ? 0.566 14.132 18.813 1.00 81.25 174 GLU A O 1
ATOM 1371 N N . MET A 1 175 ? 1.450 13.025 17.071 1.00 80.00 175 MET A N 1
ATOM 1372 C CA . MET A 1 175 ? 1.105 11.681 17.517 1.00 80.00 175 MET A CA 1
ATOM 1373 C C . MET A 1 175 ? 2.261 10.741 17.227 1.00 80.00 175 MET A C 1
ATOM 1375 O O . MET A 1 175 ? 2.898 10.842 16.177 1.00 80.00 175 MET A O 1
ATOM 1379 N N . THR A 1 176 ? 2.486 9.786 18.120 1.00 81.31 176 THR A N 1
ATOM 1380 C CA . THR A 1 176 ? 3.463 8.720 17.919 1.00 81.31 176 THR A CA 1
ATOM 1381 C C . THR A 1 176 ? 2.786 7.366 17.994 1.00 81.31 176 THR A C 1
ATOM 1383 O O . THR A 1 176 ? 1.839 7.150 18.749 1.00 81.31 176 THR A O 1
ATOM 1386 N N . VAL A 1 177 ? 3.262 6.431 17.181 1.00 77.06 177 VAL A N 1
ATOM 1387 C CA . VAL A 1 177 ? 2.721 5.072 17.159 1.00 77.06 177 VAL A CA 1
ATOM 1388 C C . VAL A 1 177 ? 3.113 4.276 18.419 1.00 77.06 177 VAL A C 1
ATOM 1390 O O . VAL A 1 177 ? 2.400 3.348 18.790 1.00 77.06 177 VAL A O 1
ATOM 1393 N N . ARG A 1 178 ? 4.191 4.667 19.117 1.00 62.03 178 ARG A N 1
ATOM 1394 C CA . ARG A 1 178 ? 4.711 3.967 20.310 1.00 62.03 178 ARG A CA 1
ATOM 1395 C C . ARG A 1 178 ? 3.831 4.122 21.553 1.00 62.03 178 ARG A C 1
ATOM 1397 O O . ARG A 1 178 ? 3.675 3.169 22.304 1.00 62.03 178 ARG A O 1
ATOM 1404 N N . GLU A 1 179 ? 3.205 5.283 21.742 1.00 57.69 179 GLU A N 1
ATOM 1405 C CA . GLU A 1 179 ? 2.323 5.561 22.894 1.00 57.69 179 GLU A CA 1
ATOM 1406 C C . GLU A 1 179 ? 1.097 4.632 22.943 1.00 57.69 179 GLU A C 1
ATOM 1408 O O . GLU A 1 179 ? 0.515 4.401 24.004 1.00 57.69 179 GLU A O 1
ATOM 1413 N N . ALA A 1 180 ? 0.714 4.049 21.805 1.00 52.44 180 ALA A N 1
ATOM 1414 C CA . ALA A 1 180 ? -0.371 3.081 21.753 1.00 52.44 180 ALA A CA 1
ATOM 1415 C C . ALA A 1 180 ? 0.039 1.658 22.126 1.00 52.44 180 ALA A C 1
ATOM 1417 O O . ALA A 1 180 ? -0.788 0.926 22.660 1.00 52.44 180 ALA A O 1
ATOM 1418 N N . GLU A 1 181 ? 1.297 1.266 21.896 1.00 50.88 181 GLU A N 1
ATOM 1419 C CA . GLU A 1 181 ? 1.783 -0.037 22.360 1.00 50.88 181 GLU A CA 1
ATOM 1420 C C . GLU A 1 181 ? 1.728 -0.105 23.895 1.00 50.88 181 GLU A C 1
ATOM 1422 O O . GLU A 1 181 ? 1.263 -1.104 24.443 1.00 50.88 181 GLU A O 1
ATOM 1427 N N . GLU A 1 182 ? 2.076 0.990 24.586 1.00 45.47 182 GLU A N 1
ATOM 1428 C CA . GLU A 1 182 ? 2.048 1.088 26.056 1.00 45.47 182 GLU A CA 1
ATOM 1429 C C . GLU A 1 182 ? 0.637 1.028 26.665 1.00 45.47 182 GLU A C 1
ATOM 1431 O O . GLU A 1 182 ? 0.486 0.628 27.816 1.00 45.47 182 GLU A O 1
ATOM 1436 N N . THR A 1 183 ? -0.410 1.384 25.914 1.00 45.06 183 THR A N 1
ATOM 1437 C CA . THR A 1 183 ? -1.808 1.277 26.379 1.00 45.06 183 THR A CA 1
ATOM 1438 C C . THR A 1 183 ? -2.455 -0.077 26.070 1.00 45.06 183 THR A C 1
ATOM 1440 O O . THR A 1 183 ? -3.515 -0.382 26.617 1.00 45.06 183 THR A O 1
ATOM 1443 N N . THR A 1 184 ? -1.819 -0.899 25.230 1.00 42.41 184 THR A N 1
ATOM 1444 C CA . THR A 1 184 ? -2.267 -2.259 24.868 1.00 42.41 184 THR A CA 1
ATOM 1445 C C . THR A 1 184 ? -1.491 -3.394 25.546 1.00 42.41 184 THR A C 1
ATOM 1447 O O . THR A 1 184 ? -1.826 -4.560 25.321 1.00 42.41 184 THR A O 1
ATOM 1450 N N . GLY A 1 185 ? -0.467 -3.063 26.342 1.00 36.25 185 GLY A N 1
ATOM 1451 C CA . GLY A 1 185 ? 0.348 -4.004 27.123 1.00 36.25 185 GLY A CA 1
ATOM 1452 C C . GLY A 1 185 ? -0.271 -4.428 28.449 1.00 36.25 185 GLY A C 1
ATOM 1453 O O . GLY A 1 185 ? -0.970 -3.604 29.079 1.00 36.25 185 GLY A O 1
#

Radius of gyration: 19.8 Å; chains: 1; bounding box: 48×37×52 Å

Sequence (185 aa):
GAAFAQGKNMMWRRDVLDRAGGIRALASEIAEDAASTKVIRAQGMDVRLVDMPFEQPLGKRTAREEYSRHVRWARLRRATFPAHYVPEFMNGSFAAIVLGAYAAVQLDGSISTVALVTTLIVFSLHGGEIWLARVCGFPLDWRTPFALMVRDLMLPVMFIDALIYDDFVWHGAEMTVREAEETTG